Protein AF-A0A0C2FI48-F1 (afdb_monomer_lite)

Secondary structure (DSSP, 8-state):
--------------HHHHHHHHHHHHHHHHTTTT--HHHHHHHHHHHHHHHHHHHGGGGTT-HHHHHHHHHHHHHHHHHHHHHTT---GGGS-HHHHHS-GGGTS-----SSSSEEEE--HHHHTT-GGG---EEEESS---TT--PPPGGGGS--HHHHHHHHHHHHHHHHHHHHHHHHTTPPP-SGGGGGGTT-TTTTGGGGG-TTHHHHTT--SHHHHHHHGGGT-SS--TTTT--HHHH------HHHHHHHHHHTTHHHHHHTTSSHHHHT-S-STT----SS-HHHHHHHSS---HHHHHHHTTHHHHHHHHHTHHHHT-S--SS----PPTT-

Structure (mmCIF, N/CA/C/O backbone):
data_AF-A0A0C2FI48-F1
#
_entry.id   AF-A0A0C2FI48-F1
#
loop_
_atom_site.group_PDB
_atom_site.id
_atom_site.type_symbol
_atom_site.label_atom_id
_atom_site.label_alt_id
_atom_site.label_comp_id
_atom_site.label_asym_id
_atom_site.label_entity_id
_atom_site.label_seq_id
_atom_site.pdbx_PDB_ins_code
_atom_site.Cartn_x
_atom_site.Cartn_y
_atom_site.Cartn_z
_atom_site.occupancy
_atom_site.B_iso_or_equiv
_atom_site.auth_seq_id
_atom_site.auth_comp_id
_atom_site.auth_asym_id
_atom_site.auth_atom_id
_atom_site.pdbx_PDB_model_num
ATOM 1 N N . VAL A 1 1 ? -32.014 2.829 21.126 1.00 58.69 1 VAL A N 1
ATOM 2 C CA . VAL A 1 1 ? -33.415 2.574 21.530 1.00 58.69 1 VAL A CA 1
ATOM 3 C C . VAL A 1 1 ? -34.333 2.310 20.328 1.00 58.69 1 VAL A C 1
ATOM 5 O O . VAL A 1 1 ? -35.186 1.460 20.487 1.00 58.69 1 VAL A O 1
ATOM 8 N N . THR A 1 2 ? -34.112 2.848 19.113 1.00 84.94 2 THR A N 1
ATOM 9 C CA . THR A 1 2 ? -34.871 2.413 17.901 1.00 84.94 2 THR A CA 1
ATOM 10 C C . THR A 1 2 ? -34.062 1.616 16.857 1.00 84.94 2 THR A C 1
ATOM 12 O O . THR A 1 2 ? -34.648 0.855 16.104 1.00 84.94 2 THR A O 1
ATOM 15 N N . LYS A 1 3 ? -32.717 1.713 16.826 1.00 88.69 3 LYS A N 1
ATOM 16 C CA . LYS A 1 3 ? -31.823 1.075 15.814 1.00 88.69 3 LYS A CA 1
ATOM 17 C C . LYS A 1 3 ? -32.145 1.440 14.348 1.00 88.69 3 LYS A C 1
ATOM 19 O O . LYS A 1 3 ? -31.645 0.798 13.428 1.00 88.69 3 LYS A O 1
ATOM 24 N N . GLU A 1 4 ? -32.934 2.484 14.130 1.00 93.50 4 GLU A N 1
ATOM 25 C CA . GLU A 1 4 ? -33.314 2.958 12.801 1.00 93.50 4 GLU A CA 1
ATOM 26 C C . GLU A 1 4 ? -32.207 3.811 12.169 1.00 93.50 4 GLU A C 1
ATOM 28 O O . GLU A 1 4 ? -31.516 4.572 12.852 1.00 93.50 4 GLU A O 1
ATOM 33 N N . ARG A 1 5 ? -32.047 3.701 10.844 1.00 91.75 5 ARG A N 1
ATOM 34 C CA . ARG A 1 5 ? -31.177 4.584 10.053 1.00 91.75 5 ARG A CA 1
ATOM 35 C C . ARG A 1 5 ? -31.953 5.853 9.698 1.00 91.75 5 ARG A C 1
ATOM 37 O O . ARG A 1 5 ? -32.783 5.825 8.797 1.00 91.75 5 ARG A O 1
ATOM 44 N N . THR A 1 6 ? -31.687 6.950 10.405 1.00 95.62 6 THR A N 1
ATOM 45 C CA . THR A 1 6 ? -32.436 8.217 10.268 1.00 95.62 6 THR A CA 1
ATOM 46 C C . THR A 1 6 ? -31.789 9.240 9.334 1.00 95.62 6 THR A C 1
ATOM 48 O O . THR A 1 6 ? -32.436 10.211 8.955 1.00 95.62 6 THR A O 1
ATOM 51 N N . ALA A 1 7 ? -30.523 9.047 8.959 1.00 95.44 7 ALA A N 1
ATOM 52 C CA . ALA A 1 7 ? -29.785 9.948 8.079 1.00 95.44 7 ALA A CA 1
ATOM 53 C C . ALA A 1 7 ? -28.760 9.182 7.229 1.00 95.44 7 ALA A C 1
ATOM 55 O O . ALA A 1 7 ? -28.408 8.041 7.538 1.00 95.44 7 ALA A O 1
ATOM 56 N N . GLN A 1 8 ? -28.257 9.831 6.179 1.00 93.88 8 GLN A N 1
ATOM 57 C CA . GLN A 1 8 ? -27.144 9.356 5.356 1.00 93.88 8 GLN A CA 1
ATOM 58 C C . GLN A 1 8 ? -26.046 10.422 5.325 1.00 93.88 8 GLN A C 1
ATOM 60 O O . GLN A 1 8 ? -26.340 11.616 5.290 1.00 93.88 8 GLN A O 1
ATOM 65 N N . CYS A 1 9 ? -24.782 9.996 5.350 1.00 94.94 9 CYS A N 1
ATOM 66 C CA . CYS A 1 9 ? -23.624 10.880 5.266 1.00 94.94 9 CYS A CA 1
ATOM 67 C C . CYS A 1 9 ? -22.839 10.555 3.993 1.00 94.94 9 CYS A C 1
ATOM 69 O O . CYS A 1 9 ? -22.344 9.440 3.837 1.00 94.94 9 CYS A O 1
ATOM 71 N N . PHE A 1 10 ? -22.734 11.524 3.086 1.00 93.56 10 PHE A N 1
ATOM 72 C CA . PHE A 1 10 ? -21.937 11.395 1.871 1.00 93.56 10 PHE A CA 1
ATOM 73 C C . PHE A 1 10 ? -20.536 11.948 2.117 1.00 93.56 10 PHE A C 1
ATOM 75 O O . PHE A 1 10 ? -20.374 13.081 2.567 1.00 93.56 10 PHE A O 1
ATOM 82 N N . LEU A 1 11 ? -19.520 11.139 1.823 1.00 95.56 11 LEU A N 1
ATOM 83 C CA . LEU A 1 11 ? -18.121 11.465 2.091 1.00 95.56 11 LEU A CA 1
ATOM 84 C C . LEU A 1 11 ? -17.374 11.735 0.786 1.00 95.56 11 LEU A C 1
ATOM 86 O O . LEU A 1 11 ? -17.466 10.936 -0.147 1.00 95.56 11 LEU A O 1
ATOM 90 N N . LYS A 1 12 ? -16.591 12.816 0.758 1.00 95.44 12 LYS A N 1
ATOM 91 C CA . LYS A 1 12 ? -15.627 13.150 -0.301 1.00 95.44 12 LYS A CA 1
ATOM 92 C C . LYS A 1 12 ? -14.290 13.556 0.318 1.00 95.44 12 LYS A C 1
ATOM 94 O O . LYS A 1 12 ? -14.228 13.925 1.491 1.00 95.44 12 LYS A O 1
ATOM 99 N N . VAL A 1 13 ? -13.217 13.458 -0.461 1.00 97.00 13 VAL A N 1
ATOM 100 C CA . VAL A 1 13 ? -11.881 13.898 -0.048 1.00 97.00 13 VAL A CA 1
ATOM 101 C C . VAL A 1 13 ? -11.726 15.384 -0.341 1.00 97.00 13 VAL A C 1
ATOM 103 O O . VAL A 1 13 ? -12.005 15.843 -1.443 1.00 97.00 13 VAL A O 1
ATOM 106 N N . ASP A 1 14 ? -11.250 16.117 0.656 1.00 97.06 14 ASP A N 1
ATOM 107 C CA . ASP A 1 14 ? -10.991 17.549 0.563 1.00 97.06 14 ASP A CA 1
ATOM 108 C C . ASP A 1 14 ? -9.871 17.900 -0.446 1.00 97.06 14 ASP A C 1
ATOM 110 O O . ASP A 1 14 ? -8.884 17.169 -0.606 1.00 97.06 14 ASP A O 1
ATOM 114 N N . GLU A 1 15 ? -9.998 19.055 -1.102 1.00 96.38 15 GLU A N 1
ATOM 115 C CA . GLU A 1 15 ? -9.076 19.539 -2.134 1.00 96.38 15 GLU A CA 1
ATOM 116 C C . GLU A 1 15 ? -7.663 19.796 -1.603 1.00 96.38 15 GLU A C 1
ATOM 118 O O . GLU A 1 15 ? -6.676 19.467 -2.276 1.00 96.38 15 GLU A O 1
ATOM 123 N N . GLU A 1 16 ? -7.530 20.319 -0.379 1.00 97.06 16 GLU A N 1
ATOM 124 C CA . GLU A 1 16 ? -6.219 20.554 0.233 1.00 97.06 16 GLU A CA 1
ATOM 125 C C . GLU A 1 16 ? -5.471 19.225 0.402 1.00 97.06 16 GLU A C 1
ATOM 127 O O . GLU A 1 16 ? -4.273 19.108 0.119 1.00 97.06 16 GLU A O 1
ATOM 132 N N . SER A 1 17 ? -6.201 18.187 0.804 1.00 96.69 17 SER A N 1
ATOM 133 C CA . SER A 1 17 ? -5.677 16.836 0.976 1.00 96.69 17 SER A CA 1
ATOM 134 C C . SER A 1 17 ? -5.251 16.203 -0.354 1.00 96.69 17 SER A C 1
ATOM 136 O O . SER A 1 17 ? -4.173 15.599 -0.436 1.00 96.69 17 SER A O 1
ATOM 138 N N . MET A 1 18 ? -6.028 16.407 -1.424 1.00 97.25 18 MET A N 1
ATOM 139 C CA . MET A 1 18 ? -5.646 15.994 -2.781 1.00 97.25 18 MET A CA 1
ATOM 140 C C . MET A 1 18 ? -4.366 16.704 -3.248 1.00 97.25 18 MET A C 1
ATOM 142 O O . MET A 1 18 ? -3.441 16.067 -3.765 1.00 97.25 18 MET A O 1
ATOM 146 N N . SER A 1 19 ? -4.260 18.013 -3.001 1.00 97.88 19 SER A N 1
ATOM 147 C CA . SER A 1 19 ? -3.071 18.809 -3.322 1.00 97.88 19 SER A CA 1
ATOM 148 C C . SER A 1 19 ? -1.840 18.351 -2.529 1.00 97.88 19 SER A C 1
ATOM 150 O O . SER A 1 19 ? -0.760 18.160 -3.101 1.00 97.88 19 SER A O 1
ATOM 152 N N . LYS A 1 20 ? -1.990 18.063 -1.227 1.00 97.19 20 LYS A N 1
ATOM 153 C CA . LYS A 1 20 ? -0.933 17.481 -0.378 1.00 97.19 20 LYS A CA 1
ATOM 154 C C . LYS A 1 20 ? -0.426 16.156 -0.947 1.00 97.19 20 LYS A C 1
ATOM 156 O O . LYS A 1 20 ? 0.791 15.963 -1.046 1.00 97.19 20 LYS A O 1
ATOM 161 N N . PHE A 1 21 ? -1.323 15.265 -1.377 1.00 97.88 21 PHE A N 1
ATOM 162 C CA . PHE A 1 21 ? -0.937 14.015 -2.036 1.00 97.88 21 PHE A CA 1
ATOM 163 C C . PHE A 1 21 ? -0.191 14.274 -3.350 1.00 97.88 21 PHE A C 1
ATOM 165 O O . PHE A 1 21 ? 0.900 13.736 -3.558 1.00 97.88 21 PHE A O 1
ATOM 172 N N . HIS A 1 22 ? -0.708 15.156 -4.208 1.00 98.25 22 HIS A N 1
ATOM 173 C CA . HIS A 1 22 ? -0.050 15.501 -5.467 1.00 98.25 22 HIS A CA 1
ATOM 174 C C . HIS A 1 22 ? 1.371 16.045 -5.253 1.00 98.25 22 HIS A C 1
ATOM 176 O O . HIS A 1 22 ? 2.330 15.586 -5.884 1.00 98.25 22 HIS A O 1
ATOM 182 N N . ASN A 1 23 ? 1.529 16.981 -4.318 1.00 97.88 23 ASN A N 1
ATOM 183 C CA . ASN A 1 23 ? 2.817 17.569 -3.959 1.00 97.88 23 ASN A CA 1
ATOM 184 C C . ASN A 1 23 ? 3.773 16.528 -3.381 1.00 97.88 23 ASN A C 1
ATOM 186 O O . ASN A 1 23 ? 4.965 16.531 -3.704 1.00 97.88 23 ASN A O 1
ATOM 190 N N . ARG A 1 24 ? 3.256 15.570 -2.606 1.00 97.44 24 ARG A N 1
ATOM 191 C CA . ARG A 1 24 ? 4.050 14.444 -2.123 1.00 97.44 24 ARG A CA 1
ATOM 192 C C . ARG A 1 24 ? 4.596 13.600 -3.275 1.00 97.44 24 ARG A C 1
ATOM 194 O O . ARG A 1 24 ? 5.787 13.282 -3.275 1.00 97.44 24 ARG A O 1
ATOM 201 N N . ILE A 1 25 ? 3.782 13.284 -4.283 1.00 97.75 25 ILE A N 1
ATOM 202 C CA . ILE A 1 25 ? 4.247 12.549 -5.470 1.00 97.75 25 ILE A CA 1
ATOM 203 C C . ILE A 1 25 ? 5.258 13.372 -6.278 1.00 97.75 25 ILE A C 1
ATOM 205 O O . ILE A 1 25 ? 6.300 12.843 -6.675 1.00 97.75 25 ILE A O 1
ATOM 209 N N . ARG A 1 26 ? 5.033 14.681 -6.453 1.00 97.44 26 ARG A N 1
ATOM 210 C CA . ARG A 1 26 ? 6.014 15.583 -7.085 1.00 97.44 26 ARG A CA 1
ATOM 211 C C . ARG A 1 26 ? 7.356 15.553 -6.355 1.00 97.44 26 ARG A C 1
ATOM 213 O O . ARG A 1 26 ? 8.392 15.415 -6.997 1.00 97.44 26 ARG A O 1
ATOM 220 N N . GLN A 1 27 ? 7.356 15.609 -5.024 1.00 95.88 27 GLN A N 1
ATOM 221 C CA . GLN A 1 27 ? 8.573 15.513 -4.215 1.00 95.88 27 GLN A CA 1
ATOM 222 C C . GLN A 1 27 ? 9.297 14.169 -4.408 1.00 95.88 27 GLN A C 1
ATOM 224 O O . GLN A 1 27 ? 10.529 14.125 -4.477 1.00 95.88 27 GLN A O 1
ATOM 229 N N . ILE A 1 28 ? 8.556 13.059 -4.515 1.00 96.19 28 ILE A N 1
ATOM 230 C CA . ILE A 1 28 ? 9.135 11.740 -4.813 1.00 96.19 28 ILE A CA 1
ATOM 231 C C . ILE A 1 28 ? 9.855 11.775 -6.165 1.00 96.19 28 ILE A C 1
ATOM 233 O O . ILE A 1 28 ? 11.007 11.351 -6.237 1.00 96.19 28 ILE A O 1
ATOM 237 N N . LEU A 1 29 ? 9.220 12.336 -7.198 1.00 95.06 29 LEU A N 1
ATOM 238 C CA . LEU A 1 29 ? 9.793 12.450 -8.540 1.00 95.06 29 LEU A CA 1
ATOM 239 C C . LEU A 1 29 ? 11.028 13.364 -8.570 1.00 95.06 29 LEU A C 1
ATOM 241 O O . LEU A 1 29 ? 12.058 12.965 -9.108 1.00 95.06 29 LEU A O 1
ATOM 245 N N . MET A 1 30 ? 10.977 14.535 -7.931 1.00 92.88 30 MET A N 1
ATOM 246 C CA . MET A 1 30 ? 12.112 15.470 -7.873 1.00 92.88 30 MET A CA 1
ATOM 247 C C . MET A 1 30 ? 13.309 14.889 -7.107 1.00 92.88 30 MET A C 1
ATOM 249 O O . MET A 1 30 ? 14.452 15.039 -7.524 1.00 92.88 30 MET A O 1
ATOM 253 N N . SER A 1 31 ? 13.060 14.149 -6.021 1.00 88.62 31 SER A N 1
ATOM 254 C CA . SER A 1 31 ? 14.119 13.523 -5.210 1.00 88.62 31 SER A CA 1
ATOM 255 C C . SER A 1 31 ? 14.678 12.213 -5.789 1.00 88.62 31 SER A C 1
ATOM 257 O O . SER A 1 31 ? 15.459 11.535 -5.119 1.00 88.62 31 SER A O 1
ATOM 259 N N . SER A 1 32 ? 14.275 11.826 -7.006 1.00 82.50 32 SER A N 1
ATOM 260 C CA . SER A 1 32 ? 14.599 10.523 -7.609 1.00 82.50 32 SER A CA 1
ATOM 261 C C . SER A 1 32 ? 15.723 10.550 -8.655 1.00 82.50 32 SER A C 1
ATOM 263 O O . SER A 1 32 ? 15.821 9.624 -9.458 1.00 82.50 32 SER A O 1
ATOM 265 N N . GLY A 1 33 ? 16.563 11.596 -8.670 1.00 73.88 33 GLY A N 1
ATOM 266 C CA . GLY A 1 33 ? 17.624 11.841 -9.667 1.00 73.88 33 GLY A CA 1
ATOM 267 C C . GLY A 1 33 ? 18.418 10.595 -10.084 1.00 73.88 33 GLY A C 1
ATOM 268 O O . GLY A 1 33 ? 18.307 10.169 -11.228 1.00 73.88 33 GLY A O 1
ATOM 269 N N . SER A 1 34 ? 19.120 9.978 -9.126 1.00 74.75 34 SER A N 1
ATOM 270 C CA . SER A 1 34 ? 19.916 8.747 -9.310 1.00 74.75 34 SER A CA 1
ATOM 271 C C . SER A 1 34 ? 19.561 7.676 -8.273 1.00 74.75 34 SER A C 1
ATOM 273 O O . SER A 1 34 ? 20.430 6.998 -7.731 1.00 74.75 34 SER A O 1
ATOM 275 N N . THR A 1 35 ? 18.285 7.574 -7.896 1.00 87.25 35 THR A N 1
ATOM 276 C CA . THR A 1 35 ? 17.832 6.579 -6.909 1.00 87.25 35 THR A CA 1
ATOM 277 C C . THR A 1 35 ? 17.453 5.259 -7.572 1.00 87.25 35 THR A C 1
ATOM 279 O O . THR A 1 35 ? 17.077 5.230 -8.740 1.00 87.25 35 THR A O 1
ATOM 282 N N . THR A 1 36 ? 17.468 4.169 -6.806 1.00 90.75 36 THR A N 1
ATOM 283 C CA . THR A 1 36 ? 17.018 2.862 -7.302 1.00 90.75 36 THR A CA 1
ATOM 284 C C . THR A 1 36 ? 15.521 2.872 -7.636 1.00 90.75 36 THR A C 1
ATOM 286 O O . THR A 1 36 ? 14.735 3.525 -6.940 1.00 90.75 36 THR A O 1
ATOM 289 N N . PHE A 1 37 ? 15.094 2.113 -8.649 1.00 93.81 37 PHE A N 1
ATOM 290 C CA . PHE A 1 37 ? 13.675 1.997 -9.023 1.00 93.81 37 PHE A CA 1
ATOM 291 C C . PHE A 1 37 ? 12.822 1.488 -7.860 1.00 93.81 37 PHE A C 1
ATOM 293 O O . PHE A 1 37 ? 11.767 2.046 -7.559 1.00 93.81 37 PHE A O 1
ATOM 300 N N . THR A 1 38 ? 13.345 0.519 -7.110 1.00 92.50 38 THR A N 1
ATOM 301 C CA . THR A 1 38 ? 12.707 -0.008 -5.898 1.00 92.50 38 THR A CA 1
ATOM 302 C C . THR A 1 38 ? 12.468 1.072 -4.839 1.00 92.50 38 THR A C 1
ATOM 304 O O . THR A 1 38 ? 11.416 1.078 -4.205 1.00 92.50 38 THR A O 1
ATOM 307 N N . LYS A 1 39 ? 13.386 2.035 -4.648 1.00 92.81 39 LYS A N 1
ATOM 308 C CA . LYS A 1 39 ? 13.195 3.154 -3.705 1.00 92.81 39 LYS A CA 1
ATOM 309 C C . LYS A 1 39 ? 12.088 4.102 -4.166 1.00 92.81 39 LYS A C 1
ATOM 311 O O . LYS A 1 39 ? 11.345 4.595 -3.317 1.00 92.81 39 LYS A O 1
ATOM 316 N N . ILE A 1 40 ? 11.975 4.358 -5.470 1.00 95.81 40 ILE A N 1
ATOM 317 C CA . ILE A 1 40 ? 10.899 5.186 -6.038 1.00 95.81 40 ILE A CA 1
ATOM 318 C C . ILE A 1 40 ? 9.548 4.517 -5.770 1.00 95.81 40 ILE A C 1
ATOM 320 O O . ILE A 1 40 ? 8.668 5.138 -5.173 1.00 95.81 40 ILE A O 1
ATOM 324 N N . VAL A 1 41 ? 9.425 3.231 -6.109 1.00 96.81 41 VAL A N 1
ATOM 325 C CA . VAL A 1 41 ? 8.194 2.454 -5.904 1.00 96.81 41 VAL A CA 1
ATOM 326 C C . VAL A 1 41 ? 7.849 2.301 -4.421 1.00 96.81 41 VAL A C 1
ATOM 328 O O . VAL A 1 41 ? 6.699 2.468 -4.039 1.00 96.81 41 VAL A O 1
ATOM 331 N N . ASN A 1 42 ? 8.832 2.114 -3.538 1.00 95.94 42 ASN A N 1
ATOM 332 C CA . ASN A 1 42 ? 8.590 2.076 -2.091 1.00 95.94 42 ASN A CA 1
ATOM 333 C C . ASN A 1 42 ? 8.014 3.388 -1.550 1.00 95.94 42 ASN A C 1
ATOM 335 O O . ASN A 1 42 ? 7.108 3.368 -0.714 1.00 95.94 42 ASN A O 1
ATOM 339 N N . LYS A 1 43 ? 8.529 4.534 -2.014 1.00 96.94 43 LYS A N 1
ATOM 340 C CA . LYS A 1 43 ? 7.988 5.846 -1.639 1.00 96.94 43 LYS A CA 1
ATOM 341 C C . LYS A 1 43 ? 6.561 6.021 -2.172 1.00 96.94 43 LYS A C 1
ATOM 343 O O . LYS A 1 43 ? 5.724 6.510 -1.418 1.00 96.94 43 LYS A O 1
ATOM 348 N N . TRP A 1 44 ? 6.292 5.595 -3.413 1.00 97.81 44 TRP A N 1
ATOM 349 C CA . TRP A 1 44 ? 4.944 5.568 -3.996 1.00 97.81 44 TRP A CA 1
ATOM 350 C C . TRP A 1 44 ? 3.990 4.719 -3.154 1.00 97.81 44 TRP A C 1
ATOM 352 O O . TRP A 1 44 ? 3.009 5.251 -2.651 1.00 97.81 44 TRP A O 1
ATOM 362 N N . ASN A 1 45 ? 4.327 3.453 -2.900 1.00 97.94 45 ASN A N 1
ATOM 363 C CA . ASN A 1 45 ? 3.499 2.537 -2.116 1.00 97.94 45 ASN A CA 1
ATOM 364 C C . ASN A 1 45 ? 3.201 3.101 -0.723 1.00 97.94 45 ASN A C 1
ATOM 366 O O . ASN A 1 45 ? 2.073 3.029 -0.258 1.00 97.94 45 ASN A O 1
ATOM 370 N N . THR A 1 46 ? 4.193 3.704 -0.061 1.00 97.88 46 THR A N 1
ATOM 371 C CA . THR A 1 46 ? 3.991 4.293 1.273 1.00 97.88 46 THR A CA 1
ATOM 372 C C . THR A 1 46 ? 3.017 5.476 1.222 1.00 97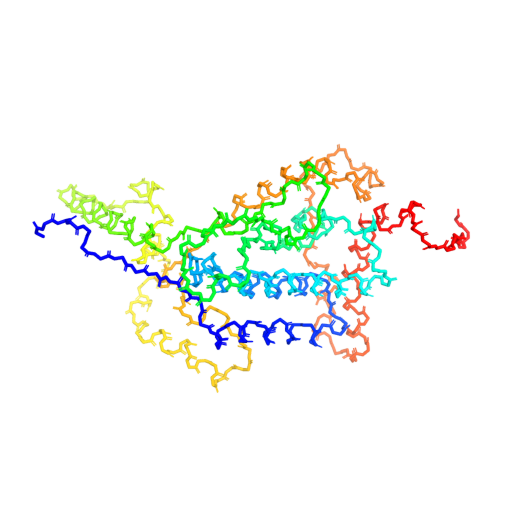.88 46 THR A C 1
ATOM 374 O O . THR A 1 46 ? 2.158 5.595 2.091 1.00 97.88 46 THR A O 1
ATOM 377 N N . ALA A 1 47 ? 3.135 6.345 0.212 1.00 98.06 47 ALA A N 1
ATOM 378 C CA . ALA A 1 47 ? 2.231 7.480 0.034 1.00 98.06 47 ALA A CA 1
ATOM 379 C C . ALA A 1 47 ? 0.812 7.028 -0.348 1.00 98.06 47 ALA A C 1
ATOM 381 O O . ALA A 1 47 ? -0.153 7.534 0.216 1.00 98.06 47 ALA A O 1
ATOM 382 N N . LEU A 1 48 ? 0.696 6.057 -1.260 1.00 98.12 48 LEU A N 1
ATOM 383 C CA . LEU A 1 48 ? -0.580 5.505 -1.706 1.00 98.12 48 LEU A CA 1
ATOM 384 C C . LEU A 1 48 ? -1.308 4.790 -0.565 1.00 98.12 48 LEU A C 1
ATOM 386 O O . LEU A 1 48 ? -2.474 5.078 -0.328 1.00 98.12 48 LEU A O 1
ATOM 390 N N . ILE A 1 49 ? -0.624 3.918 0.184 1.00 98.06 49 ILE A N 1
ATOM 391 C CA . ILE A 1 49 ? -1.214 3.259 1.358 1.00 98.06 49 ILE A CA 1
ATOM 392 C C . ILE A 1 49 ? -1.660 4.315 2.369 1.00 98.06 49 ILE A C 1
ATOM 394 O O . ILE A 1 49 ? -2.785 4.238 2.834 1.00 98.06 49 ILE A O 1
ATOM 398 N N . GLY A 1 50 ? -0.825 5.312 2.682 1.00 97.69 50 GLY A N 1
ATOM 399 C CA . GLY A 1 50 ? -1.187 6.364 3.638 1.00 97.69 50 GLY A CA 1
ATOM 400 C C . GLY A 1 50 ? -2.447 7.143 3.257 1.00 97.69 50 GLY A C 1
ATOM 401 O O . GLY A 1 50 ? -3.251 7.448 4.131 1.00 97.69 50 GLY A O 1
ATOM 402 N N . LEU A 1 51 ? -2.643 7.415 1.962 1.00 98.12 51 LEU A N 1
ATOM 403 C CA . LEU A 1 51 ? -3.871 8.019 1.446 1.00 98.12 51 LEU A CA 1
ATOM 404 C C . LEU A 1 51 ? -5.057 7.047 1.561 1.00 98.12 51 LEU A C 1
ATOM 406 O O . LEU A 1 51 ? -6.078 7.375 2.163 1.00 98.12 51 LEU A O 1
ATOM 410 N N . MET A 1 52 ? -4.913 5.844 1.001 1.00 97.88 52 MET A N 1
ATOM 411 C CA . MET A 1 52 ? -6.010 4.883 0.869 1.00 97.88 52 MET A CA 1
ATOM 412 C C . MET A 1 52 ? -6.485 4.335 2.215 1.00 97.88 52 MET A C 1
ATOM 414 O O . MET A 1 52 ? -7.678 4.118 2.387 1.00 97.88 52 MET A O 1
ATOM 418 N N . THR A 1 53 ? -5.594 4.128 3.188 1.00 97.88 53 THR A N 1
ATOM 419 C CA . THR A 1 53 ? -5.976 3.595 4.506 1.00 97.88 53 THR A CA 1
ATOM 420 C C . THR A 1 53 ? -6.546 4.656 5.439 1.00 97.88 53 THR A C 1
ATOM 422 O O . THR A 1 53 ? -7.242 4.297 6.389 1.00 97.88 53 THR A O 1
ATOM 425 N N . TYR A 1 54 ? -6.288 5.939 5.164 1.00 98.25 54 TYR A N 1
ATOM 426 C CA . TYR A 1 54 ? -6.887 7.055 5.890 1.00 98.25 54 TYR A CA 1
ATOM 427 C C . TYR A 1 54 ? -8.272 7.416 5.342 1.00 98.25 54 TYR A C 1
ATOM 429 O O . TYR A 1 54 ? -9.225 7.459 6.111 1.00 98.25 54 TYR A O 1
ATOM 437 N N . TYR A 1 55 ? -8.412 7.620 4.027 1.00 98.00 55 TYR A N 1
ATOM 438 C CA . TYR A 1 55 ? -9.682 8.061 3.426 1.00 98.00 55 TYR A CA 1
ATOM 439 C C . TYR A 1 55 ? -10.634 6.916 3.050 1.00 98.00 55 TYR A C 1
ATOM 441 O O . TYR A 1 55 ? -11.842 7.132 2.995 1.00 98.00 55 TYR A O 1
ATOM 449 N N . ARG A 1 56 ? -10.112 5.707 2.800 1.00 97.25 56 ARG A N 1
ATOM 450 C CA . ARG A 1 56 ? -10.868 4.482 2.481 1.00 97.25 56 ARG A CA 1
ATOM 451 C C . ARG A 1 56 ? -12.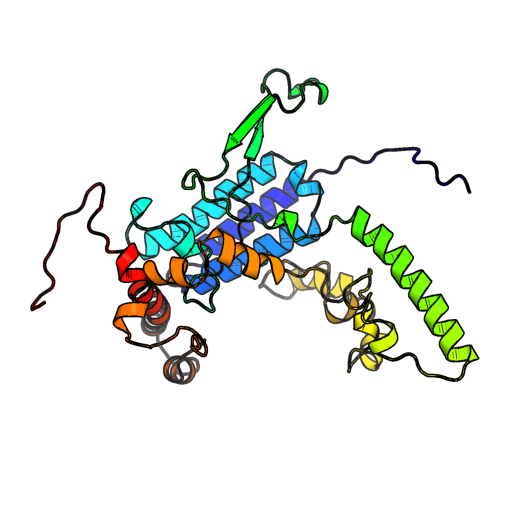016 4.713 1.483 1.00 97.25 56 ARG A C 1
ATOM 453 O O . ARG A 1 56 ? -11.765 4.935 0.302 1.00 97.25 56 ARG A O 1
ATOM 460 N N . GLU A 1 57 ? -13.263 4.658 1.946 1.00 95.25 57 GLU A N 1
ATOM 461 C CA . GLU A 1 57 ? -14.487 4.785 1.143 1.00 95.25 57 GLU A CA 1
ATOM 462 C C . GLU A 1 57 ? -14.673 6.156 0.474 1.00 95.25 57 GLU A C 1
ATOM 464 O O . GLU A 1 57 ? -15.195 6.214 -0.637 1.00 95.25 57 GLU A O 1
ATOM 469 N N . ALA A 1 58 ? -14.157 7.243 1.060 1.00 96.31 58 ALA A N 1
ATOM 470 C CA . ALA A 1 58 ? -14.294 8.588 0.492 1.00 96.31 58 ALA A CA 1
ATOM 471 C C . ALA A 1 58 ? -13.566 8.755 -0.858 1.00 96.31 58 ALA A C 1
ATOM 473 O O . ALA A 1 58 ? -13.918 9.626 -1.657 1.00 96.31 58 ALA A O 1
ATOM 474 N N . VAL A 1 59 ? -12.558 7.916 -1.133 1.00 94.56 59 VAL A N 1
ATOM 475 C CA . VAL A 1 59 ? -11.772 7.971 -2.377 1.00 94.56 59 VAL A CA 1
ATOM 476 C C . VAL A 1 59 ? -12.633 7.652 -3.597 1.00 94.56 59 VAL A C 1
ATOM 478 O O . VAL A 1 59 ? -12.488 8.304 -4.625 1.00 94.56 59 VAL A O 1
ATOM 481 N N . VAL A 1 60 ? -13.545 6.682 -3.490 1.00 89.12 60 VAL A N 1
ATOM 482 C CA . VAL A 1 60 ? -14.378 6.239 -4.623 1.00 89.12 60 VAL A CA 1
ATOM 483 C C . VAL A 1 60 ? -15.409 7.297 -5.013 1.00 89.12 60 VAL A C 1
ATOM 485 O O . VAL A 1 60 ? -15.714 7.453 -6.191 1.00 89.12 60 VAL A O 1
ATOM 488 N N . ASN A 1 61 ? -15.882 8.077 -4.042 1.00 88.62 61 ASN A N 1
ATOM 489 C CA . ASN A 1 61 ? -16.843 9.157 -4.269 1.00 88.62 61 ASN A CA 1
ATOM 490 C C . ASN A 1 61 ? -16.202 10.433 -4.843 1.00 88.62 61 ASN A C 1
ATOM 492 O O . ASN A 1 61 ? -16.915 11.368 -5.206 1.00 88.62 61 ASN A O 1
ATOM 496 N N . THR A 1 62 ? -14.867 10.496 -4.901 1.00 93.12 62 THR A N 1
ATOM 497 C CA . THR A 1 62 ? -14.113 11.680 -5.335 1.00 93.12 62 THR A CA 1
ATOM 498 C C . THR A 1 62 ? -13.446 11.395 -6.681 1.00 93.12 62 THR A C 1
ATOM 500 O O . THR A 1 62 ? -12.319 10.898 -6.743 1.00 93.12 62 THR A O 1
ATOM 503 N N . GLN A 1 63 ? -14.146 11.685 -7.779 1.00 89.62 63 GLN A N 1
ATOM 504 C CA . GLN A 1 63 ? -13.685 11.377 -9.141 1.00 89.62 63 GLN A CA 1
ATOM 505 C C . GLN A 1 63 ? -12.369 12.091 -9.483 1.00 89.62 63 GLN A C 1
ATOM 507 O O . GLN A 1 63 ? -11.477 11.508 -10.100 1.00 89.62 63 GLN A O 1
ATOM 512 N N . GLU A 1 64 ? -12.201 13.324 -9.013 1.00 93.19 64 GLU A N 1
ATOM 513 C CA . GLU A 1 64 ? -11.000 14.135 -9.212 1.00 93.19 64 GLU A CA 1
ATOM 514 C C . GLU A 1 64 ? -9.763 13.463 -8.602 1.00 93.19 64 GLU A C 1
ATOM 516 O O . GLU A 1 64 ? -8.664 13.514 -9.168 1.00 93.19 64 GLU A O 1
ATOM 521 N N . LEU A 1 65 ? -9.943 12.778 -7.468 1.00 95.31 65 LEU A N 1
ATOM 522 C CA . LEU A 1 65 ? -8.882 12.020 -6.820 1.00 95.31 65 LEU A CA 1
ATOM 523 C C . LEU A 1 65 ? -8.531 10.757 -7.612 1.00 95.31 65 LEU A C 1
ATOM 525 O O . LEU A 1 65 ? -7.347 10.442 -7.737 1.00 95.31 65 LEU A O 1
ATOM 529 N N . LEU A 1 66 ? -9.515 10.056 -8.184 1.00 93.69 66 LEU A N 1
ATOM 530 C CA . LEU A 1 66 ? -9.268 8.896 -9.052 1.00 93.69 66 LEU A CA 1
ATOM 531 C C . LEU A 1 66 ? -8.449 9.299 -10.289 1.00 93.69 66 LEU A C 1
ATOM 533 O O . LEU A 1 66 ? -7.433 8.671 -10.601 1.00 93.69 66 LEU A O 1
ATOM 537 N N . ASP A 1 67 ? -8.813 10.412 -10.926 1.00 92.94 67 ASP A N 1
ATOM 538 C CA . ASP A 1 67 ? -8.063 11.001 -12.040 1.00 92.94 67 ASP A CA 1
ATOM 539 C C . ASP A 1 67 ? -6.628 11.358 -11.643 1.00 92.94 67 ASP A C 1
ATOM 541 O O . ASP A 1 67 ? -5.667 11.110 -12.383 1.00 92.94 67 ASP A O 1
ATOM 545 N N . LEU A 1 68 ? -6.467 11.957 -10.463 1.00 96.31 68 LEU A N 1
ATOM 546 C CA . LEU A 1 68 ? -5.166 12.314 -9.921 1.00 96.31 68 LEU A CA 1
ATOM 547 C C . LEU A 1 68 ? -4.305 11.074 -9.648 1.00 96.31 68 LEU A C 1
ATOM 549 O O . LEU A 1 68 ? -3.109 11.094 -9.955 1.00 96.31 68 LEU A O 1
ATOM 553 N N . LEU A 1 69 ? -4.892 10.006 -9.103 1.00 96.62 69 LEU A N 1
ATOM 554 C CA . LEU A 1 69 ? -4.220 8.741 -8.805 1.00 96.62 69 LEU A CA 1
ATOM 555 C C . LEU A 1 69 ? -3.691 8.082 -10.079 1.00 96.62 69 LEU A C 1
ATOM 557 O O . LEU A 1 69 ? -2.495 7.793 -10.143 1.00 96.62 69 LEU A O 1
ATOM 561 N N . VAL A 1 70 ? -4.522 7.970 -11.120 1.00 95.31 70 VAL A N 1
ATOM 562 C CA . VAL A 1 70 ? -4.117 7.480 -12.450 1.00 95.31 70 VAL A CA 1
ATOM 563 C C . VAL A 1 70 ? -2.953 8.296 -13.012 1.00 95.31 70 VAL A C 1
ATOM 565 O O . VAL A 1 70 ? -1.935 7.748 -13.445 1.00 95.31 70 VAL A O 1
ATOM 568 N N . LYS A 1 71 ? -3.061 9.631 -12.985 1.00 96.19 71 LYS A N 1
ATOM 569 C CA . LYS A 1 71 ? -2.004 10.527 -13.485 1.00 96.19 71 LYS A CA 1
ATOM 570 C C . LYS A 1 71 ? -0.702 10.356 -12.701 1.00 96.19 71 LYS A C 1
ATOM 572 O O . LYS A 1 71 ? 0.381 10.373 -13.289 1.00 96.19 71 LYS A O 1
ATOM 577 N N . CYS A 1 72 ? -0.779 10.223 -11.379 1.00 97.75 72 CYS A N 1
ATOM 578 C CA . CYS A 1 72 ? 0.392 10.064 -10.521 1.00 97.75 72 CYS A CA 1
ATOM 579 C C . CYS A 1 72 ? 1.062 8.699 -10.710 1.00 97.75 72 CYS A C 1
ATOM 581 O O . CYS A 1 72 ? 2.287 8.648 -10.830 1.00 97.75 72 CYS A O 1
ATOM 583 N N . GLU A 1 73 ? 0.279 7.627 -10.812 1.00 97.06 73 GLU A N 1
ATOM 584 C CA . GLU A 1 73 ? 0.761 6.270 -11.072 1.00 97.06 73 GLU A CA 1
ATOM 585 C C . GLU A 1 73 ? 1.525 6.206 -12.404 1.00 97.06 73 GLU A C 1
ATOM 587 O O . GLU A 1 73 ? 2.696 5.813 -12.439 1.00 97.06 73 GLU A O 1
ATOM 592 N N . ASN A 1 74 ? 0.933 6.752 -13.472 1.00 95.69 74 ASN A N 1
ATOM 593 C CA . ASN A 1 74 ? 1.577 6.881 -14.781 1.00 95.69 74 ASN A CA 1
ATOM 594 C C . ASN A 1 74 ? 2.874 7.705 -14.739 1.00 95.69 74 ASN A C 1
ATOM 596 O O . ASN A 1 74 ? 3.855 7.359 -15.403 1.00 95.69 74 ASN A O 1
ATOM 600 N N . LYS A 1 75 ? 2.928 8.787 -13.949 1.00 96.12 75 LYS A N 1
ATOM 601 C CA . LYS A 1 75 ? 4.153 9.591 -13.782 1.00 96.12 75 LYS A CA 1
ATOM 602 C C . LYS A 1 75 ? 5.264 8.810 -13.077 1.00 96.12 75 LYS A C 1
ATOM 604 O O . LYS A 1 75 ? 6.420 8.915 -13.493 1.00 96.12 75 LYS A O 1
ATOM 609 N N . ILE A 1 76 ? 4.938 8.020 -12.050 1.00 96.75 76 ILE A N 1
ATOM 610 C CA . ILE A 1 76 ? 5.910 7.146 -11.375 1.00 96.75 76 ILE A CA 1
ATOM 611 C C . ILE A 1 76 ? 6.447 6.091 -12.348 1.00 96.75 76 ILE A C 1
ATOM 613 O O . ILE A 1 76 ? 7.665 5.957 -12.479 1.00 96.75 76 ILE A O 1
ATOM 617 N N . GLN A 1 77 ? 5.576 5.401 -13.089 1.00 95.50 77 GLN A N 1
ATOM 618 C CA . GLN A 1 77 ? 6.009 4.432 -14.102 1.00 95.50 77 GLN A CA 1
ATOM 619 C C . GLN A 1 77 ? 6.871 5.091 -15.183 1.00 95.50 77 GLN A C 1
ATOM 621 O O . GLN A 1 77 ? 7.940 4.589 -15.526 1.00 95.50 77 GLN A O 1
ATOM 626 N N . THR A 1 78 ? 6.461 6.261 -15.679 1.00 94.62 78 THR A N 1
ATOM 627 C CA . THR A 1 78 ? 7.216 7.022 -16.685 1.00 94.62 78 THR A CA 1
ATOM 628 C C . THR A 1 78 ? 8.603 7.415 -16.180 1.00 94.62 78 THR A C 1
ATOM 630 O O . THR A 1 78 ? 9.561 7.410 -16.949 1.00 94.62 78 THR A O 1
ATOM 633 N N . ARG A 1 79 ? 8.757 7.709 -14.883 1.00 94.44 79 ARG A N 1
ATOM 634 C CA . ARG A 1 79 ? 10.071 7.986 -14.289 1.00 94.44 79 ARG A CA 1
ATOM 635 C C . ARG A 1 79 ? 11.000 6.771 -14.349 1.00 94.44 79 ARG A C 1
ATOM 637 O O . ARG A 1 79 ? 12.183 6.943 -14.627 1.00 94.44 79 ARG A O 1
ATOM 644 N N . ILE A 1 80 ? 10.473 5.569 -14.122 1.00 93.69 80 ILE A N 1
ATOM 645 C CA . ILE A 1 80 ? 11.232 4.310 -14.214 1.00 93.69 80 ILE A CA 1
ATOM 646 C C . ILE A 1 80 ? 11.606 4.020 -15.670 1.00 93.69 80 ILE A C 1
ATOM 648 O O . ILE A 1 80 ? 12.770 3.760 -15.960 1.00 93.69 80 ILE A O 1
ATOM 652 N N . LYS A 1 81 ? 10.646 4.182 -16.589 1.00 93.31 81 LYS A N 1
ATOM 653 C CA . LYS A 1 81 ? 10.833 4.099 -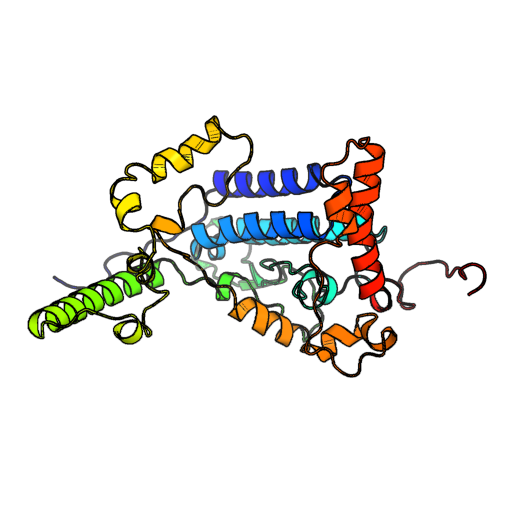18.046 1.00 93.31 81 LYS A CA 1
ATOM 654 C C . LYS A 1 81 ? 11.978 5.011 -18.529 1.00 93.31 81 LYS A C 1
ATOM 656 O O . LYS A 1 81 ? 12.920 4.552 -19.170 1.00 93.31 81 LYS A O 1
ATOM 661 N N . ILE A 1 82 ? 11.977 6.287 -18.118 1.00 91.25 82 ILE A N 1
ATOM 662 C CA . ILE A 1 82 ? 13.066 7.242 -18.415 1.00 91.25 82 ILE A CA 1
ATOM 663 C C . ILE A 1 82 ? 14.414 6.758 -17.863 1.00 91.25 82 ILE A C 1
ATOM 665 O O . ILE A 1 82 ? 15.432 6.916 -18.528 1.00 91.25 82 ILE A O 1
ATOM 669 N N . GLY A 1 83 ? 14.434 6.139 -16.680 1.00 88.69 83 GLY A N 1
ATOM 670 C CA . GLY A 1 83 ? 15.655 5.566 -16.106 1.00 88.69 83 GLY A CA 1
ATOM 671 C C . GLY A 1 83 ? 16.248 4.401 -16.908 1.00 88.69 83 GLY A C 1
ATOM 672 O O . GLY A 1 83 ? 17.424 4.097 -16.736 1.00 88.69 83 GLY A O 1
ATOM 673 N N . LEU A 1 84 ? 15.457 3.779 -17.785 1.00 89.06 84 LEU A N 1
ATOM 674 C CA . LEU A 1 84 ? 15.864 2.731 -18.728 1.00 89.06 84 LEU A CA 1
ATOM 675 C C . LEU A 1 84 ? 15.987 3.248 -20.171 1.00 89.06 84 LEU A C 1
ATOM 677 O O . LEU A 1 84 ? 16.115 2.460 -21.103 1.00 89.06 84 LEU A O 1
ATOM 681 N N . ASN A 1 85 ? 15.937 4.570 -20.353 1.00 87.62 85 ASN A N 1
ATOM 682 C CA . ASN A 1 85 ? 16.037 5.253 -21.640 1.00 87.62 85 ASN A CA 1
ATOM 683 C C . ASN A 1 85 ? 15.024 4.777 -22.702 1.00 87.62 85 ASN A C 1
ATOM 685 O O . ASN A 1 85 ? 15.312 4.743 -23.895 1.00 87.62 85 ASN A O 1
ATOM 689 N N . SER A 1 86 ? 13.813 4.401 -22.284 1.00 86.69 86 SER A N 1
ATOM 690 C CA . SER A 1 86 ? 12.727 4.077 -23.211 1.00 86.69 86 SER A CA 1
ATOM 691 C C . SER A 1 86 ? 11.377 4.394 -22.588 1.00 86.69 86 SER A C 1
ATOM 693 O O . SER A 1 86 ? 11.178 4.177 -21.402 1.00 86.69 86 SER A O 1
ATOM 695 N N . LYS A 1 87 ? 10.425 4.892 -23.381 1.00 86.94 87 LYS A N 1
ATOM 696 C CA . LYS A 1 87 ? 9.020 5.082 -22.965 1.00 86.94 87 LYS A CA 1
ATOM 697 C C . LYS A 1 87 ? 8.055 4.128 -23.670 1.00 86.94 87 LYS A C 1
ATOM 699 O O . LYS A 1 87 ? 6.850 4.226 -23.459 1.00 86.94 87 LYS A O 1
ATOM 704 N N . MET A 1 88 ? 8.574 3.225 -24.499 1.00 84.50 88 MET A N 1
ATOM 705 C CA . MET A 1 88 ? 7.778 2.374 -25.378 1.00 84.50 88 MET A CA 1
ATOM 706 C C . MET A 1 88 ? 6.921 1.386 -24.568 1.00 84.50 88 MET A C 1
ATOM 708 O O . MET A 1 88 ? 7.499 0.557 -23.865 1.00 84.50 88 MET A O 1
ATOM 712 N N . PRO A 1 89 ? 5.578 1.421 -24.666 1.00 83.00 89 PRO A N 1
ATOM 713 C CA . PRO A 1 89 ? 4.699 0.561 -23.869 1.00 83.00 89 PRO A CA 1
ATOM 714 C C . PRO A 1 89 ? 5.008 -0.935 -23.998 1.00 83.00 89 PRO A C 1
ATOM 716 O O . PRO A 1 89 ? 5.091 -1.618 -22.984 1.00 83.00 89 PRO A O 1
ATOM 719 N N . ALA A 1 90 ? 5.312 -1.413 -25.210 1.00 83.62 90 ALA A N 1
ATOM 720 C CA . ALA A 1 90 ? 5.619 -2.821 -25.474 1.00 83.62 90 ALA A CA 1
ATOM 721 C C . ALA A 1 90 ? 6.810 -3.375 -24.661 1.00 83.62 90 ALA A C 1
ATOM 723 O O . ALA A 1 90 ? 6.856 -4.570 -24.379 1.00 83.62 90 ALA A O 1
ATOM 724 N N . ARG A 1 91 ? 7.776 -2.529 -24.271 1.00 87.06 91 ARG A N 1
ATOM 725 C CA . ARG A 1 91 ? 8.936 -2.929 -23.446 1.00 87.06 91 ARG A CA 1
ATOM 726 C C . ARG A 1 91 ? 8.629 -2.955 -21.947 1.00 87.06 91 ARG A C 1
ATOM 728 O O . ARG A 1 91 ? 9.439 -3.436 -21.161 1.00 87.06 91 ARG A O 1
ATOM 735 N N . PHE A 1 92 ? 7.490 -2.394 -21.548 1.00 90.12 92 PHE A N 1
ATOM 736 C CA . PHE A 1 92 ? 7.107 -2.198 -20.155 1.00 90.12 92 PHE A CA 1
ATOM 737 C C . PHE A 1 92 ? 5.668 -2.661 -19.903 1.00 90.12 92 PHE A C 1
ATOM 739 O O . PHE A 1 92 ? 4.829 -1.829 -19.534 1.00 90.12 92 PHE A O 1
ATOM 746 N N . PRO A 1 93 ? 5.378 -3.961 -20.094 1.00 90.56 93 PRO A N 1
ATOM 747 C CA . PRO A 1 93 ? 4.097 -4.523 -19.694 1.00 90.56 93 PRO A CA 1
ATOM 748 C C . PRO A 1 93 ? 3.880 -4.379 -18.174 1.00 90.56 93 PRO A C 1
ATOM 750 O O . PRO A 1 93 ? 4.858 -4.263 -17.420 1.00 90.56 93 PRO A O 1
ATOM 753 N N . PRO A 1 94 ? 2.620 -4.410 -17.695 1.00 91.50 94 PRO A N 1
ATOM 754 C CA . PRO A 1 94 ? 2.280 -4.254 -16.277 1.00 91.50 94 PRO A CA 1
ATOM 755 C C . PRO A 1 94 ? 3.075 -5.178 -15.342 1.00 91.50 94 PRO A C 1
ATOM 757 O O . PRO A 1 94 ? 3.483 -4.756 -14.256 1.00 91.50 94 PRO A O 1
ATOM 760 N N . VAL A 1 95 ? 3.377 -6.401 -15.792 1.00 92.75 95 VAL A N 1
ATOM 761 C CA . VAL A 1 95 ? 4.156 -7.407 -15.049 1.00 92.75 95 VAL A CA 1
ATOM 762 C C . VAL A 1 95 ? 5.493 -6.864 -14.524 1.00 92.75 95 VAL A C 1
ATOM 764 O O . VAL A 1 95 ? 5.859 -7.147 -13.385 1.00 92.75 95 VAL A O 1
ATOM 767 N N . VAL A 1 96 ? 6.176 -5.980 -15.260 1.00 92.69 96 VAL A N 1
ATOM 768 C CA . VAL A 1 96 ? 7.466 -5.391 -14.842 1.00 92.69 96 VAL A CA 1
ATOM 769 C C . VAL A 1 96 ? 7.313 -4.494 -13.601 1.00 92.69 96 VAL A C 1
ATOM 771 O O . VAL A 1 96 ? 8.220 -4.395 -12.768 1.00 92.69 96 VAL A O 1
ATOM 774 N N . PHE A 1 97 ? 6.161 -3.834 -13.446 1.00 95.38 97 PHE A N 1
ATOM 775 C CA . PHE A 1 97 ? 5.891 -2.916 -12.336 1.00 95.38 97 PHE A CA 1
ATOM 776 C C . PHE A 1 97 ? 5.241 -3.610 -11.137 1.00 95.38 97 PHE A C 1
ATOM 778 O O . PHE A 1 97 ? 5.634 -3.356 -9.993 1.00 95.38 97 PHE A O 1
ATOM 785 N N . TYR A 1 98 ? 4.248 -4.464 -11.384 1.00 96.25 98 TYR A N 1
ATOM 786 C CA . TYR A 1 98 ? 3.366 -4.982 -10.335 1.00 96.25 98 TYR A CA 1
ATOM 787 C C . TYR A 1 98 ? 3.808 -6.320 -9.742 1.00 96.25 98 TYR A C 1
ATOM 789 O O . TYR A 1 98 ? 3.400 -6.635 -8.623 1.00 96.25 98 TYR A O 1
ATOM 797 N N . THR A 1 99 ? 4.691 -7.063 -10.420 1.00 95.00 99 THR A N 1
ATOM 798 C CA . THR A 1 99 ? 5.257 -8.303 -9.871 1.00 95.00 99 THR A CA 1
ATOM 799 C C . THR A 1 99 ? 5.877 -8.045 -8.490 1.00 95.00 99 THR A C 1
ATOM 801 O O . THR A 1 99 ? 6.622 -7.066 -8.334 1.00 95.00 99 THR A O 1
ATOM 804 N N . PRO A 1 100 ? 5.600 -8.887 -7.475 1.00 94.12 100 PRO A N 1
ATOM 805 C CA . PRO A 1 100 ? 6.194 -8.757 -6.149 1.00 94.12 100 PRO A CA 1
ATOM 806 C C . PRO A 1 100 ? 7.728 -8.789 -6.171 1.00 94.12 100 PRO A C 1
ATOM 808 O O . PRO A 1 100 ? 8.365 -9.331 -7.075 1.00 94.12 100 PRO A O 1
ATOM 811 N N . LYS A 1 101 ? 8.351 -8.206 -5.145 1.00 91.44 101 LYS A N 1
ATOM 812 C CA . LYS A 1 101 ? 9.821 -8.077 -5.084 1.00 91.44 101 LYS A CA 1
ATOM 813 C C . LYS A 1 101 ? 10.519 -9.416 -4.906 1.00 91.44 101 LYS A C 1
ATOM 815 O O . LYS A 1 101 ? 11.684 -9.552 -5.258 1.00 91.44 101 LYS A O 1
ATOM 820 N N . GLU A 1 102 ? 9.801 -10.375 -4.342 1.00 89.44 102 GLU A N 1
ATOM 821 C CA . GLU A 1 102 ? 10.226 -11.748 -4.118 1.00 89.44 102 GLU A CA 1
ATOM 822 C C . GLU A 1 102 ? 10.385 -12.534 -5.432 1.00 89.44 102 GLU A C 1
ATOM 824 O O . GLU A 1 102 ? 10.999 -13.589 -5.416 1.00 89.44 102 GLU A O 1
ATOM 829 N N . ILE A 1 103 ? 9.891 -12.012 -6.564 1.00 90.62 103 ILE A N 1
ATOM 830 C CA . ILE A 1 103 ? 10.037 -12.596 -7.914 1.00 90.62 103 ILE A CA 1
ATOM 831 C C . ILE A 1 103 ? 10.805 -11.612 -8.834 1.00 90.62 103 ILE A C 1
ATOM 833 O O . ILE A 1 103 ? 10.679 -11.597 -10.055 1.00 90.62 103 ILE A O 1
ATOM 837 N N . GLY A 1 104 ? 11.594 -10.707 -8.241 1.00 89.50 104 GLY A N 1
ATOM 838 C CA . GLY A 1 104 ? 12.435 -9.751 -8.975 1.00 89.50 104 GLY A CA 1
ATOM 839 C C . GLY A 1 104 ? 11.698 -8.542 -9.567 1.00 89.50 104 GLY A C 1
ATOM 840 O O . GLY A 1 104 ? 12.314 -7.720 -10.252 1.00 89.50 104 GLY A O 1
ATOM 841 N N . GLY A 1 105 ? 10.399 -8.387 -9.295 1.00 92.44 105 GLY A N 1
ATOM 842 C CA . GLY A 1 105 ? 9.619 -7.215 -9.690 1.00 92.44 105 GLY A CA 1
ATOM 843 C C . GLY A 1 105 ? 9.808 -6.003 -8.772 1.00 92.44 105 GLY A C 1
ATOM 844 O O . GLY A 1 105 ? 10.567 -6.016 -7.798 1.00 92.44 105 GLY A O 1
ATOM 845 N N . LEU A 1 106 ? 9.105 -4.910 -9.077 1.00 95.19 106 LEU A N 1
ATOM 846 C CA . LEU A 1 106 ? 9.157 -3.689 -8.262 1.00 95.19 106 LEU A CA 1
ATOM 847 C C . LEU A 1 106 ? 8.178 -3.713 -7.079 1.00 95.19 106 LEU A C 1
ATOM 849 O O . LEU A 1 106 ? 8.375 -2.972 -6.106 1.00 95.19 106 LEU A O 1
ATOM 853 N N . GLY A 1 107 ? 7.150 -4.562 -7.141 1.00 95.88 107 GLY A N 1
ATOM 854 C CA . GLY A 1 107 ? 6.078 -4.658 -6.155 1.00 95.88 107 GLY A CA 1
ATOM 855 C C . GLY A 1 107 ? 5.299 -3.353 -6.022 1.00 95.88 107 GLY A C 1
ATOM 856 O O . GLY A 1 107 ? 5.035 -2.911 -4.901 1.00 95.88 107 GLY A O 1
ATOM 857 N N . MET A 1 108 ? 5.024 -2.679 -7.140 1.00 97.56 108 MET A N 1
ATOM 858 C CA . MET A 1 108 ? 4.214 -1.464 -7.159 1.00 97.56 108 MET A CA 1
ATOM 859 C C . MET A 1 108 ? 2.765 -1.797 -6.791 1.00 97.56 108 MET A C 1
ATOM 861 O O . MET A 1 108 ? 2.238 -2.823 -7.202 1.00 97.56 108 MET A O 1
ATOM 865 N N . LEU A 1 109 ? 2.120 -0.955 -5.986 1.00 97.25 109 LEU A N 1
ATOM 866 C CA . LEU A 1 109 ? 0.686 -1.064 -5.712 1.00 97.25 109 LEU A CA 1
ATOM 867 C C . LEU A 1 109 ? -0.092 -0.224 -6.725 1.00 97.25 109 LEU A C 1
ATOM 869 O O . LEU A 1 109 ? 0.329 0.900 -7.023 1.00 97.25 109 LEU A O 1
ATOM 873 N N . SER A 1 110 ? -1.210 -0.762 -7.218 1.00 95.75 110 SER A N 1
ATOM 874 C CA . SER A 1 110 ? -2.053 -0.114 -8.217 1.00 95.75 110 SER A CA 1
ATOM 875 C C . SER A 1 110 ? -3.343 0.426 -7.620 1.00 95.75 110 SER A C 1
ATOM 877 O O . SER A 1 110 ? -4.023 -0.235 -6.832 1.00 95.75 110 SER A O 1
ATOM 879 N N . MET A 1 111 ? -3.681 1.639 -8.044 1.00 93.75 111 MET A N 1
ATOM 880 C CA . MET A 1 111 ? -5.000 2.249 -7.875 1.00 93.75 111 MET A CA 1
ATOM 881 C C . MET A 1 111 ? -5.500 2.867 -9.200 1.00 93.75 111 MET A C 1
ATOM 883 O O . MET A 1 111 ? -6.616 3.372 -9.264 1.00 93.75 111 MET A O 1
ATOM 887 N N . GLY A 1 112 ? -4.688 2.827 -10.263 1.00 86.31 112 GLY A N 1
ATOM 888 C CA . GLY A 1 112 ? -4.965 3.437 -11.561 1.00 86.31 112 GLY A CA 1
ATOM 889 C C . GLY A 1 112 ? -5.634 2.525 -12.594 1.00 86.31 112 GLY A C 1
ATOM 890 O O . GLY A 1 112 ? -6.251 3.033 -13.529 1.00 86.31 112 GLY A O 1
ATOM 891 N N . HIS A 1 113 ? -5.582 1.201 -12.425 1.00 84.25 113 HIS A N 1
ATOM 892 C CA . HIS A 1 113 ? -6.351 0.250 -13.243 1.00 84.25 113 HIS A CA 1
ATOM 893 C C . HIS A 1 113 ? -7.802 0.191 -12.745 1.00 84.25 113 HIS A C 1
ATOM 895 O O . HIS A 1 113 ? -8.257 -0.794 -12.169 1.00 84.25 113 HIS A O 1
ATOM 901 N N . VAL A 1 114 ? -8.507 1.312 -12.882 1.00 80.25 114 VAL A N 1
ATOM 902 C CA . VAL A 1 114 ? -9.894 1.482 -12.447 1.00 80.25 114 VAL A CA 1
ATOM 903 C C . VAL A 1 114 ? -10.718 2.096 -13.567 1.00 80.25 114 VAL A C 1
ATOM 905 O O . VAL A 1 114 ? -10.234 2.938 -14.325 1.00 80.25 114 VAL A O 1
ATOM 908 N N . LEU A 1 115 ? -11.973 1.670 -13.665 1.00 75.19 115 LEU A N 1
ATOM 909 C CA . LEU A 1 115 ? -12.972 2.331 -14.487 1.00 75.19 115 LEU A CA 1
ATOM 910 C C . LEU A 1 115 ? -13.472 3.566 -13.738 1.00 75.19 115 LEU A C 1
ATOM 912 O O . LEU A 1 115 ? -14.066 3.452 -12.668 1.00 75.19 115 LEU A O 1
ATOM 916 N N . ILE A 1 116 ? -13.197 4.744 -14.286 1.00 69.38 116 ILE A N 1
ATOM 917 C CA . ILE A 1 116 ? -13.590 6.022 -13.700 1.00 69.38 116 ILE A CA 1
ATOM 918 C C . ILE A 1 116 ? -15.014 6.340 -14.164 1.00 69.38 116 ILE A C 1
ATOM 920 O O . ILE A 1 116 ? -15.236 6.437 -15.376 1.00 69.38 116 ILE A O 1
ATOM 924 N N . PRO A 1 117 ? -15.978 6.491 -13.238 1.00 71.56 117 PRO A N 1
ATOM 925 C CA . PRO A 1 117 ? -17.338 6.877 -13.586 1.00 71.56 117 PRO A CA 1
ATOM 926 C C . PRO A 1 117 ? -17.360 8.245 -14.269 1.00 71.56 117 PRO A C 1
ATOM 928 O O . PRO A 1 117 ? -16.765 9.192 -13.755 1.00 71.56 117 PRO A O 1
ATOM 931 N N . GLN A 1 118 ? -18.052 8.357 -15.402 1.00 65.00 118 GLN A N 1
ATOM 932 C CA . GLN A 1 118 ? -18.321 9.627 -16.069 1.00 65.00 118 GLN A CA 1
ATOM 933 C C . GLN A 1 118 ? -19.822 9.810 -16.313 1.00 65.00 118 GLN A C 1
ATOM 935 O O . GLN A 1 118 ? -20.552 8.898 -16.722 1.00 65.00 118 GLN A O 1
ATOM 940 N N . SER A 1 119 ? -20.269 11.032 -16.067 1.00 63.00 119 SER A N 1
ATOM 941 C CA . SER A 1 119 ? -21.571 11.550 -16.463 1.00 63.00 119 SER A CA 1
ATOM 942 C C . SER A 1 119 ? -21.373 12.715 -17.428 1.00 63.00 119 SER A C 1
ATOM 944 O O . SER A 1 119 ? -20.282 13.287 -17.516 1.00 63.00 119 SER A O 1
ATOM 946 N N . ASP A 1 120 ? -22.415 13.048 -18.188 1.00 55.75 120 ASP A N 1
ATOM 947 C CA . ASP A 1 120 ? -22.397 14.224 -19.053 1.00 55.75 120 ASP A CA 1
ATOM 948 C C . ASP A 1 120 ? -22.115 15.482 -18.207 1.00 55.75 120 ASP A C 1
ATOM 950 O O . ASP A 1 120 ? -22.895 15.851 -17.320 1.00 55.75 120 ASP A O 1
ATOM 954 N N . LEU A 1 121 ? -20.974 16.132 -18.474 1.00 61.16 121 LEU A N 1
ATOM 955 C CA . LEU A 1 121 ? -20.456 17.275 -17.710 1.00 61.16 121 LEU A CA 1
ATOM 956 C C . LEU A 1 121 ? -21.470 18.424 -17.625 1.00 61.16 121 LEU A C 1
ATOM 958 O O . LEU A 1 121 ? -21.443 19.197 -16.667 1.00 61.16 121 LEU A O 1
ATOM 962 N N . ARG A 1 122 ? -22.379 18.521 -18.606 1.00 53.47 122 ARG A N 1
ATOM 963 C CA . ARG A 1 122 ? -23.434 19.539 -18.655 1.00 53.47 122 ARG A CA 1
ATOM 964 C C . ARG A 1 122 ? -24.482 19.369 -17.549 1.00 53.47 122 ARG A C 1
ATOM 966 O O . ARG A 1 122 ? -24.985 20.370 -17.047 1.00 53.47 122 ARG A O 1
ATOM 973 N N . TRP A 1 123 ? -24.789 18.133 -17.157 1.00 54.09 123 TRP A N 1
ATOM 974 C CA . TRP A 1 123 ? -25.819 17.811 -16.157 1.00 54.09 123 TRP A CA 1
ATOM 975 C C . TRP A 1 123 ? -25.233 17.469 -14.780 1.00 54.09 123 TRP A C 1
ATOM 977 O O . TRP A 1 123 ?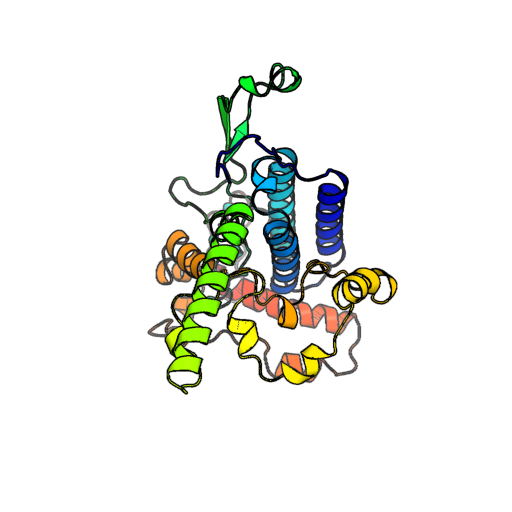 -25.922 17.601 -13.768 1.00 54.09 123 TRP A O 1
ATOM 987 N N . MET A 1 124 ? -23.941 17.117 -14.724 1.00 54.97 124 MET A N 1
ATOM 988 C CA . MET A 1 124 ? -23.202 16.816 -13.489 1.00 54.97 124 MET A CA 1
ATOM 989 C C . MET A 1 124 ? -23.204 17.978 -12.481 1.00 54.97 124 MET A C 1
ATOM 991 O O . MET A 1 124 ? -23.212 17.747 -11.278 1.00 54.97 124 MET A O 1
ATOM 995 N N . GLN A 1 125 ? -23.218 19.230 -12.953 1.00 56.12 125 GLN A N 1
ATOM 996 C CA . GLN A 1 125 ? -23.234 20.412 -12.079 1.00 56.12 125 GLN A CA 1
ATOM 997 C C . GLN A 1 125 ? -24.608 20.700 -11.451 1.00 56.12 125 GLN A C 1
ATOM 999 O O . GLN A 1 125 ? -24.679 21.475 -10.501 1.00 56.12 125 GLN A O 1
ATOM 1004 N N . GLN A 1 126 ? -25.694 20.125 -11.982 1.00 53.16 126 GLN A N 1
ATOM 1005 C CA . GLN A 1 126 ? -27.063 20.493 -11.600 1.00 53.16 126 GLN A CA 1
ATOM 1006 C C . GLN A 1 126 ? -27.737 19.468 -10.681 1.00 53.16 126 GLN A C 1
ATOM 1008 O O . GLN A 1 126 ? -28.511 19.865 -9.813 1.00 53.16 126 GLN A O 1
ATOM 1013 N N . THR A 1 127 ? -27.440 18.172 -10.825 1.00 57.72 127 THR A N 1
ATOM 1014 C CA . THR A 1 127 ? -28.001 17.114 -9.966 1.00 57.72 127 THR A CA 1
ATOM 1015 C C . THR A 1 127 ? -27.076 15.895 -9.897 1.00 57.72 127 THR A C 1
ATOM 1017 O O . THR A 1 127 ? -26.635 15.416 -10.941 1.00 57.72 127 THR A O 1
ATOM 1020 N N . ASP A 1 128 ? -26.904 15.292 -8.713 1.00 56.88 128 ASP A N 1
ATOM 1021 C CA . ASP A 1 128 ? -26.308 13.943 -8.556 1.00 56.88 128 ASP A CA 1
ATOM 1022 C C . ASP A 1 128 ? -27.152 12.840 -9.249 1.00 56.88 128 ASP A C 1
ATOM 1024 O O . ASP A 1 128 ? -26.717 11.700 -9.411 1.00 56.88 128 ASP A O 1
ATOM 1028 N N . ALA A 1 129 ? -28.368 13.183 -9.695 1.00 47.94 129 ALA A N 1
ATOM 1029 C CA . ALA A 1 129 ? -29.345 12.299 -10.328 1.00 47.94 129 ALA A CA 1
ATOM 1030 C C . ALA A 1 129 ? -29.008 11.885 -11.775 1.00 47.94 129 ALA A C 1
ATOM 1032 O O . ALA A 1 129 ? -29.688 11.023 -12.325 1.00 47.94 129 ALA A O 1
ATOM 1033 N N . GLY A 1 130 ? -27.958 12.445 -12.390 1.00 49.06 130 GLY A N 1
ATOM 1034 C CA . GLY A 1 130 ? -27.499 12.021 -13.721 1.00 49.06 130 GLY A CA 1
ATOM 1035 C C . GLY A 1 130 ? -26.931 10.596 -13.769 1.00 49.06 130 GLY A C 1
ATOM 1036 O O . GLY A 1 130 ? -26.749 10.056 -14.858 1.00 49.06 130 GLY A O 1
ATOM 1037 N N . GLY A 1 131 ? -26.669 9.981 -12.607 1.00 59.38 131 GLY A N 1
ATOM 1038 C CA . GLY A 1 131 ? -26.135 8.624 -12.510 1.00 59.38 131 GLY A CA 1
ATOM 1039 C C . GLY A 1 131 ? -24.776 8.452 -13.202 1.00 59.38 131 GLY A C 1
ATOM 1040 O O . GLY A 1 131 ? -24.197 9.381 -13.763 1.00 59.38 131 GLY A O 1
ATOM 1041 N N . ILE A 1 132 ? -24.231 7.238 -13.154 1.00 63.16 132 ILE A N 1
ATOM 1042 C CA . ILE A 1 132 ? -23.050 6.883 -13.948 1.00 63.16 132 ILE A CA 1
ATOM 1043 C C . ILE A 1 132 ? -23.546 6.493 -15.341 1.00 63.16 132 ILE A C 1
ATOM 1045 O O . ILE A 1 132 ? -24.162 5.442 -15.494 1.00 63.16 132 ILE A O 1
ATOM 1049 N N . THR A 1 133 ? -23.296 7.333 -16.347 1.00 68.81 133 THR A N 1
ATOM 1050 C CA . THR A 1 133 ? -23.752 7.067 -17.726 1.00 68.81 133 THR A CA 1
ATOM 1051 C C . THR A 1 133 ? -22.769 6.199 -18.505 1.00 68.81 133 THR A C 1
ATOM 1053 O O . THR A 1 133 ? -23.172 5.288 -19.223 1.00 68.81 133 THR A O 1
ATOM 1056 N N . HIS A 1 134 ? -21.469 6.444 -18.328 1.00 75.44 134 HIS A N 1
ATOM 1057 C CA . HIS A 1 134 ? -20.397 5.748 -19.026 1.00 75.44 134 HIS A CA 1
ATOM 1058 C C . HIS A 1 134 ? -19.179 5.596 -18.107 1.00 75.44 134 HIS A C 1
ATOM 1060 O O . HIS A 1 134 ? -19.043 6.290 -17.098 1.00 75.44 134 HIS A O 1
ATOM 1066 N N . PHE A 1 135 ? -18.266 4.695 -18.462 1.00 74.56 135 PHE A N 1
ATOM 1067 C CA . PHE A 1 135 ? -17.009 4.495 -17.747 1.00 74.56 135 PHE A CA 1
ATOM 1068 C C . PHE A 1 135 ? -15.826 4.841 -18.644 1.00 74.56 135 PHE A C 1
ATOM 1070 O O . PHE A 1 135 ? -15.756 4.402 -19.791 1.00 74.56 135 PHE A O 1
ATOM 1077 N N . ARG A 1 136 ? -14.862 5.589 -18.103 1.00 80.06 136 ARG A N 1
ATOM 1078 C CA . ARG A 1 136 ? -13.575 5.848 -18.752 1.00 80.06 136 ARG A CA 1
ATOM 1079 C C . ARG A 1 136 ? -12.511 4.944 -18.144 1.00 80.06 136 ARG A C 1
ATOM 1081 O O . ARG A 1 136 ? -12.316 4.957 -16.931 1.00 80.06 136 ARG A O 1
ATOM 1088 N N . SER A 1 137 ? -11.784 4.195 -18.969 1.00 78.56 137 SER A N 1
ATOM 1089 C CA . SER A 1 137 ? -10.646 3.410 -18.479 1.00 78.56 137 SER A CA 1
ATOM 1090 C C . SER A 1 137 ? -9.542 4.328 -17.941 1.00 78.56 137 SER A C 1
ATOM 1092 O O . SER A 1 137 ? -9.149 5.287 -18.608 1.00 78.56 137 SER A O 1
ATOM 1094 N N . GLY A 1 138 ? -9.064 4.067 -16.720 1.00 77.06 138 GLY A N 1
ATOM 1095 C CA . GLY A 1 138 ? -7.976 4.823 -16.101 1.00 77.06 138 GLY A CA 1
ATOM 1096 C C . GLY A 1 138 ? -6.615 4.532 -16.742 1.00 77.06 138 GLY A C 1
ATOM 1097 O O . GLY A 1 138 ? -5.929 5.449 -17.194 1.00 77.06 138 GLY A O 1
ATOM 1098 N N . MET A 1 139 ? -6.224 3.257 -16.803 1.00 80.62 139 MET A N 1
ATOM 1099 C CA . MET A 1 139 ? -4.972 2.796 -17.413 1.00 80.62 139 MET A CA 1
ATOM 1100 C C . MET A 1 139 ? -5.225 1.674 -18.421 1.00 80.62 139 MET A C 1
ATOM 1102 O O . MET A 1 139 ? -6.087 0.818 -18.225 1.00 80.62 139 MET A O 1
ATOM 1106 N N . THR A 1 140 ? -4.439 1.674 -19.493 1.00 74.62 140 THR A N 1
ATOM 1107 C CA . THR A 1 140 ? -4.472 0.643 -20.535 1.00 74.62 140 THR A CA 1
ATOM 1108 C C . THR A 1 140 ? -3.795 -0.640 -20.057 1.00 74.62 140 THR A C 1
ATOM 1110 O O . THR A 1 140 ? -2.682 -0.582 -19.533 1.00 74.62 140 THR A O 1
ATOM 1113 N N . HIS A 1 141 ? -4.438 -1.774 -20.303 1.00 73.31 141 HIS A N 1
ATOM 1114 C CA . HIS A 1 141 ? -3.927 -3.130 -20.111 1.00 73.31 141 HIS A CA 1
ATOM 1115 C C . HIS A 1 141 ? -4.398 -3.997 -21.286 1.00 73.31 141 HIS A C 1
ATOM 1117 O O . HIS A 1 141 ? -5.252 -3.555 -22.059 1.00 73.31 141 HIS A O 1
ATOM 1123 N N . ASP A 1 142 ? -3.819 -5.186 -21.433 1.00 72.19 142 ASP A N 1
ATOM 1124 C CA . ASP A 1 142 ? -4.257 -6.159 -22.436 1.00 72.19 142 ASP A CA 1
ATOM 1125 C C . ASP A 1 142 ? -5.670 -6.668 -22.081 1.00 72.19 142 ASP A C 1
ATOM 1127 O O . ASP A 1 142 ? -6.002 -6.751 -20.900 1.00 72.19 142 ASP A O 1
ATOM 1131 N N . GLU A 1 143 ? -6.507 -6.971 -23.082 1.00 61.59 143 GLU A N 1
ATOM 1132 C CA . GLU A 1 143 ? -7.979 -7.089 -22.953 1.00 61.59 143 GLU A CA 1
ATOM 1133 C C . GLU A 1 143 ? -8.471 -8.081 -21.875 1.00 61.59 143 GLU A C 1
ATOM 1135 O O . GLU A 1 143 ? -9.512 -7.838 -21.267 1.00 61.59 143 GLU A O 1
ATOM 1140 N N . ASP A 1 144 ? -7.692 -9.119 -21.557 1.00 66.50 144 ASP A N 1
ATOM 1141 C CA . ASP A 1 144 ? -8.040 -10.144 -20.558 1.00 66.50 144 ASP A CA 1
ATOM 1142 C C . ASP A 1 144 ? -7.312 -9.985 -19.204 1.00 66.50 144 ASP A C 1
ATOM 1144 O O . ASP A 1 144 ? -7.516 -10.775 -18.277 1.00 66.50 144 ASP A O 1
ATOM 1148 N N . GLN A 1 145 ? -6.445 -8.975 -19.047 1.00 74.19 145 GLN A N 1
ATOM 1149 C CA . GLN A 1 145 ? -5.575 -8.840 -17.872 1.00 74.19 145 GLN A CA 1
ATOM 1150 C C . GLN A 1 145 ? -6.091 -7.823 -16.842 1.00 74.19 145 GLN A C 1
ATOM 1152 O O . GLN A 1 145 ? -5.705 -6.654 -16.831 1.00 74.19 145 GLN A O 1
ATOM 1157 N N . LEU A 1 146 ? -6.890 -8.280 -15.878 1.00 84.38 146 LEU A N 1
ATOM 1158 C CA . LEU A 1 146 ? -7.388 -7.423 -14.797 1.00 84.38 146 LEU A CA 1
ATOM 1159 C C . LEU A 1 146 ? -6.365 -7.262 -13.664 1.00 84.38 146 LEU A C 1
ATOM 1161 O O . LEU A 1 146 ? -6.176 -8.159 -12.847 1.00 84.38 146 LEU A O 1
ATOM 1165 N N . ILE A 1 147 ? -5.753 -6.080 -13.556 1.00 89.69 147 ILE A N 1
ATOM 1166 C CA . ILE A 1 147 ? -4.844 -5.749 -12.447 1.00 89.69 147 ILE A CA 1
ATOM 1167 C C . ILE A 1 147 ? -5.647 -5.480 -11.157 1.00 89.69 147 ILE A C 1
ATOM 1169 O O . ILE A 1 147 ? -6.474 -4.562 -11.135 1.00 89.69 147 ILE A O 1
ATOM 1173 N N . PRO A 1 148 ? -5.395 -6.213 -10.051 1.00 92.81 148 PRO A N 1
ATOM 1174 C CA . PRO A 1 148 ? -6.085 -5.995 -8.787 1.00 92.81 148 PRO A CA 1
ATOM 1175 C C . PRO A 1 148 ? -5.909 -4.572 -8.256 1.00 92.81 148 PRO A C 1
ATOM 1177 O O . PRO A 1 148 ? -4.801 -4.040 -8.177 1.00 92.81 148 PRO A O 1
ATOM 1180 N N . ASN A 1 149 ? -7.019 -3.967 -7.838 1.00 90.81 149 ASN A N 1
ATOM 1181 C CA . ASN A 1 149 ? -7.049 -2.613 -7.302 1.00 90.81 149 ASN A CA 1
ATOM 1182 C C . ASN A 1 149 ? -6.949 -2.623 -5.767 1.00 90.81 149 ASN A C 1
ATOM 1184 O O . ASN A 1 149 ? -7.691 -3.344 -5.097 1.00 90.81 149 ASN A O 1
ATOM 1188 N N . LEU A 1 150 ? -6.080 -1.773 -5.208 1.00 93.62 150 LEU A N 1
ATOM 1189 C CA . LEU A 1 150 ? -5.830 -1.660 -3.770 1.00 93.62 150 LEU A CA 1
ATOM 1190 C C . LEU A 1 150 ? -7.093 -1.411 -2.922 1.00 93.62 150 LEU A C 1
ATOM 1192 O O . LEU A 1 150 ? -7.174 -1.926 -1.808 1.00 93.62 150 LEU A O 1
ATOM 1196 N N . TYR A 1 151 ? -8.081 -0.668 -3.432 1.00 94.19 151 TYR A N 1
ATOM 1197 C CA . TYR A 1 151 ? -9.322 -0.363 -2.708 1.00 94.19 151 TYR A CA 1
ATOM 1198 C C . TYR A 1 151 ? -10.078 -1.624 -2.264 1.00 94.19 151 TYR A C 1
ATOM 1200 O O . TYR A 1 151 ? -10.609 -1.663 -1.160 1.00 94.19 151 TYR A O 1
ATOM 1208 N N . ARG A 1 152 ? -10.062 -2.695 -3.072 1.00 93.88 152 ARG A N 1
ATOM 1209 C CA . ARG A 1 152 ? -10.753 -3.959 -2.752 1.00 93.88 152 ARG A CA 1
ATOM 1210 C C . ARG A 1 152 ? -10.165 -4.696 -1.547 1.00 93.88 152 ARG A C 1
ATOM 1212 O O . ARG A 1 152 ? -10.841 -5.533 -0.963 1.00 93.88 152 ARG A O 1
ATOM 1219 N N . TYR A 1 153 ? -8.932 -4.371 -1.169 1.00 96.38 153 TYR A N 1
ATOM 1220 C CA . TYR A 1 153 ? -8.190 -5.025 -0.088 1.00 96.38 153 TYR A CA 1
ATOM 1221 C C . TYR A 1 153 ? -8.101 -4.159 1.172 1.00 96.38 153 TYR A C 1
ATOM 1223 O O . TYR A 1 153 ? -7.393 -4.503 2.118 1.00 96.38 153 TYR A O 1
ATOM 1231 N N . ILE A 1 154 ? -8.793 -3.018 1.189 1.00 96.56 154 ILE A N 1
ATOM 1232 C CA . ILE A 1 154 ? -8.895 -2.137 2.347 1.00 96.56 154 ILE A CA 1
ATOM 1233 C C . ILE A 1 154 ? -10.365 -2.097 2.751 1.00 96.56 154 ILE A C 1
ATOM 1235 O O . ILE A 1 154 ? -11.211 -1.603 2.012 1.00 96.56 154 ILE A O 1
ATOM 1239 N N . GLN A 1 155 ? -10.667 -2.621 3.935 1.00 96.19 155 GLN A N 1
ATOM 1240 C CA . GLN A 1 155 ? -12.028 -2.642 4.462 1.00 96.19 155 GLN A CA 1
ATOM 1241 C C . GLN A 1 155 ? -12.547 -1.206 4.669 1.00 96.19 155 GLN A C 1
ATOM 1243 O O . GLN A 1 155 ? -11.798 -0.394 5.197 1.00 96.19 155 GLN A O 1
ATOM 1248 N N . PRO A 1 156 ? -13.788 -0.855 4.300 1.00 97.56 156 PRO A N 1
ATOM 1249 C CA . PRO A 1 156 ? -14.366 0.466 4.578 1.00 97.56 156 PRO A CA 1
ATOM 1250 C C . PRO A 1 156 ? -14.386 0.815 6.079 1.00 97.56 156 PRO A C 1
ATOM 1252 O O . PRO A 1 156 ? -14.370 -0.084 6.925 1.00 97.56 156 PRO A O 1
ATOM 1255 N N . TRP A 1 157 ? -14.426 2.107 6.426 1.00 98.00 157 TRP A N 1
ATOM 1256 C CA . TRP A 1 157 ? -14.428 2.527 7.836 1.00 98.00 157 TRP A CA 1
ATOM 1257 C C . TRP A 1 157 ? -15.735 2.151 8.531 1.00 98.00 157 TRP A C 1
ATOM 1259 O O . TRP A 1 157 ? -15.688 1.681 9.666 1.00 98.00 157 TRP A O 1
ATOM 1269 N N . GLU A 1 158 ? -16.879 2.278 7.848 1.00 96.62 158 GLU A N 1
ATOM 1270 C CA . GLU A 1 158 ? -18.177 1.844 8.386 1.00 96.62 158 GLU A CA 1
ATOM 1271 C C . GLU A 1 158 ? -18.121 0.376 8.841 1.00 96.62 158 GLU A C 1
ATOM 1273 O O . GLU A 1 158 ? -18.468 0.048 9.978 1.00 96.62 158 GLU A O 1
ATOM 1278 N N . ALA A 1 159 ? -17.604 -0.501 7.976 1.00 96.88 159 ALA A N 1
ATOM 1279 C CA . ALA A 1 159 ? -17.485 -1.924 8.263 1.00 96.88 159 ALA A CA 1
ATOM 1280 C C . ALA A 1 159 ? -16.514 -2.207 9.423 1.00 96.88 159 ALA A C 1
ATOM 1282 O O . ALA A 1 159 ? -16.791 -3.077 10.245 1.00 96.88 159 ALA A O 1
ATOM 1283 N N . GLU A 1 160 ? -15.403 -1.473 9.523 1.00 97.62 160 GLU A N 1
ATOM 1284 C CA . GLU A 1 160 ? -14.453 -1.601 10.637 1.00 97.62 160 GLU A CA 1
ATOM 1285 C C . GLU A 1 160 ? -15.046 -1.147 11.974 1.00 97.62 160 GLU A C 1
ATOM 1287 O O . GLU A 1 160 ? -14.792 -1.775 12.999 1.00 97.62 160 GLU A O 1
ATOM 1292 N N . PHE A 1 161 ? -15.845 -0.077 11.996 1.00 97.88 161 PHE A N 1
ATOM 1293 C CA . PHE A 1 161 ? -16.480 0.394 13.229 1.00 97.88 161 PHE A CA 1
ATOM 1294 C C . PHE A 1 161 ? -17.553 -0.574 13.724 1.00 97.88 161 PHE A C 1
ATOM 1296 O O . PHE A 1 161 ? -17.600 -0.867 14.921 1.00 97.88 161 PHE A O 1
ATOM 1303 N N . ILE A 1 162 ? -18.371 -1.107 12.812 1.00 96.75 162 ILE A N 1
ATOM 1304 C CA . ILE A 1 162 ? -19.378 -2.125 13.137 1.00 96.75 162 ILE A CA 1
ATOM 1305 C C . ILE A 1 162 ? -18.693 -3.393 13.660 1.00 96.75 162 ILE A C 1
ATOM 1307 O O . ILE A 1 162 ? -19.055 -3.901 14.723 1.00 96.75 162 ILE A O 1
ATOM 1311 N N . ASP A 1 163 ? -17.670 -3.881 12.952 1.00 97.12 163 ASP A N 1
ATOM 1312 C CA . ASP A 1 163 ? -16.930 -5.075 13.364 1.00 97.12 163 ASP A CA 1
ATOM 1313 C C . ASP A 1 163 ? -16.184 -4.847 14.687 1.00 97.12 163 ASP A C 1
ATOM 1315 O O . ASP A 1 163 ? -16.169 -5.727 15.540 1.00 97.12 163 ASP A O 1
ATOM 1319 N N . SER A 1 164 ? -15.653 -3.643 14.924 1.00 97.62 164 SER A N 1
ATOM 1320 C CA . SER A 1 164 ? -15.006 -3.280 16.188 1.00 97.62 164 SER A CA 1
ATOM 1321 C C . SER A 1 164 ? -15.950 -3.374 17.383 1.00 97.62 164 SER A C 1
ATOM 1323 O O . SER A 1 164 ? -15.591 -3.982 18.390 1.00 97.62 164 SER A O 1
ATOM 1325 N N . GLN A 1 165 ? -17.166 -2.830 17.277 1.00 96.25 165 GLN A N 1
ATOM 1326 C CA . GLN A 1 165 ? -18.155 -2.929 18.357 1.00 96.25 165 GLN A CA 1
ATOM 1327 C C . GLN A 1 165 ? -18.480 -4.387 18.682 1.00 96.25 165 GLN A C 1
ATOM 1329 O O . GLN A 1 165 ? -18.519 -4.764 19.853 1.00 96.25 165 GLN A O 1
ATOM 1334 N N . ARG A 1 166 ? -18.662 -5.209 17.644 1.00 95.94 166 ARG A N 1
ATOM 1335 C CA . ARG A 1 166 ? -18.932 -6.640 17.783 1.00 95.94 166 ARG A CA 1
ATOM 1336 C C . ARG A 1 166 ? -17.769 -7.371 18.455 1.00 95.94 166 ARG A C 1
ATOM 1338 O O . ARG A 1 166 ? -17.968 -8.005 19.485 1.00 95.94 166 ARG A O 1
ATOM 1345 N N . VAL A 1 167 ? -16.558 -7.229 17.919 1.00 96.50 167 VAL A N 1
ATOM 1346 C CA . VAL A 1 167 ? -15.352 -7.924 18.397 1.00 96.50 167 VAL A CA 1
ATOM 1347 C C . VAL A 1 167 ? -15.016 -7.543 19.837 1.00 96.50 167 VAL A C 1
ATOM 1349 O O . VAL A 1 167 ? -14.712 -8.413 20.649 1.00 96.50 167 VAL A O 1
ATOM 1352 N N . TRP A 1 168 ? -15.104 -6.260 20.196 1.00 97.00 168 TRP A N 1
ATOM 1353 C CA . TRP A 1 168 ? -14.821 -5.830 21.567 1.00 97.00 168 TRP A CA 1
ATOM 1354 C C . TRP A 1 168 ? -15.913 -6.243 22.564 1.00 97.00 168 TRP A C 1
ATOM 1356 O O . TRP A 1 168 ? -15.587 -6.525 23.719 1.00 97.00 168 TRP A O 1
ATOM 1366 N N . ALA A 1 169 ? -17.178 -6.335 22.138 1.00 96.12 169 ALA A N 1
ATOM 1367 C CA . ALA A 1 169 ? -18.252 -6.888 22.964 1.00 96.12 169 ALA A CA 1
ATOM 1368 C C . ALA A 1 169 ? -18.074 -8.400 23.190 1.00 96.12 169 ALA A C 1
ATOM 1370 O O . ALA A 1 169 ? -18.130 -8.859 24.331 1.00 96.12 169 ALA A O 1
ATOM 1371 N N . GLU A 1 170 ? -17.780 -9.158 22.130 1.00 95.56 170 GLU A N 1
ATOM 1372 C CA . GLU A 1 170 ? -17.465 -10.591 22.205 1.00 95.56 170 GLU A CA 1
ATOM 1373 C C . GLU A 1 170 ? -16.241 -10.841 23.104 1.00 95.56 170 GLU A C 1
ATOM 1375 O O . GLU A 1 170 ? -16.281 -11.700 23.984 1.00 95.56 170 GLU A O 1
ATOM 1380 N N . TYR A 1 171 ? -15.177 -10.044 22.963 1.00 95.88 171 TYR A N 1
ATOM 1381 C CA . TYR A 1 171 ? -13.999 -10.117 23.831 1.00 95.88 171 TYR A CA 1
ATOM 1382 C C . TYR A 1 171 ? -14.335 -9.865 25.306 1.00 95.88 171 TYR A C 1
ATOM 1384 O O . TYR A 1 171 ? -13.817 -10.560 26.181 1.00 95.88 171 TYR A O 1
ATOM 1392 N N . ALA A 1 172 ? -15.191 -8.883 25.605 1.00 95.81 172 ALA A N 1
ATOM 1393 C CA . ALA A 1 172 ? -15.594 -8.587 26.977 1.00 95.81 172 ALA A CA 1
ATOM 1394 C C . ALA A 1 172 ? -16.330 -9.773 27.623 1.00 95.81 172 ALA A C 1
ATOM 1396 O O . ALA A 1 172 ? -16.019 -10.123 28.764 1.00 95.81 172 ALA A O 1
ATOM 1397 N N . LEU A 1 173 ? -17.225 -10.428 26.874 1.00 95.56 173 LEU A N 1
ATOM 1398 C CA . LEU A 1 173 ? -17.924 -11.641 27.310 1.00 95.56 173 LEU A CA 1
ATOM 1399 C C . LEU A 1 173 ? -16.948 -12.808 27.512 1.00 95.56 173 LEU A C 1
ATOM 1401 O O . LEU A 1 173 ? -16.872 -13.343 28.617 1.00 95.56 173 LEU A O 1
ATOM 1405 N N . LYS A 1 174 ? -16.114 -13.120 26.506 1.00 94.44 174 LYS A N 1
ATOM 1406 C CA . LYS A 1 174 ? -15.085 -14.178 26.591 1.00 94.44 174 LYS A CA 1
ATOM 1407 C C . LYS A 1 174 ? -14.158 -13.966 27.797 1.00 94.44 174 LYS A C 1
ATOM 1409 O O . LYS A 1 174 ? -13.805 -14.911 28.500 1.00 94.44 174 LYS A O 1
ATOM 1414 N N . ARG A 1 175 ? -13.777 -12.715 28.083 1.00 94.44 175 ARG A N 1
ATOM 1415 C CA . ARG A 1 175 ? -12.952 -12.360 29.248 1.00 94.44 175 ARG A CA 1
ATOM 1416 C C . ARG A 1 175 ? -13.690 -12.565 30.572 1.00 94.44 175 ARG A C 1
ATOM 1418 O O . ARG A 1 175 ? -13.073 -13.014 31.537 1.00 94.44 175 ARG A O 1
ATOM 1425 N N . GLN A 1 176 ? -14.973 -12.217 30.644 1.00 94.94 176 GLN A N 1
ATOM 1426 C CA . GLN A 1 176 ? -15.784 -12.414 31.846 1.00 94.94 176 GLN A CA 1
ATOM 1427 C C . GLN A 1 176 ? -15.985 -13.905 32.142 1.00 94.94 176 GLN A C 1
ATOM 1429 O O . GLN A 1 176 ? -15.793 -14.322 33.282 1.00 94.94 176 GLN A O 1
ATOM 1434 N N . GLU A 1 177 ? -16.287 -14.706 31.121 1.00 94.25 177 GLU A N 1
ATOM 1435 C CA . GLU A 1 177 ? -16.406 -16.164 31.224 1.00 94.25 177 GLU A CA 1
ATOM 1436 C C . GLU A 1 177 ? -15.088 -16.811 31.654 1.00 94.25 177 GLU A C 1
ATOM 1438 O O . GLU A 1 177 ? -15.071 -17.644 32.559 1.00 94.25 177 GLU A O 1
ATOM 1443 N N . ALA A 1 178 ? -13.968 -16.383 31.062 1.00 94.06 178 ALA A N 1
ATOM 1444 C CA . ALA A 1 178 ? -12.648 -16.867 31.440 1.00 94.06 178 ALA A CA 1
ATOM 1445 C C . ALA A 1 178 ? -12.341 -16.578 32.921 1.00 94.06 178 ALA A C 1
ATOM 1447 O O . ALA A 1 178 ? -11.930 -17.473 33.659 1.00 94.06 178 ALA A O 1
ATOM 1448 N N . ASN A 1 179 ? -12.624 -15.358 33.385 1.00 94.00 179 ASN A N 1
ATOM 1449 C CA . ASN A 1 179 ? -12.453 -14.996 34.791 1.00 94.00 179 ASN A CA 1
ATOM 1450 C C . ASN A 1 179 ? -13.378 -15.800 35.721 1.00 94.00 179 ASN A C 1
ATOM 1452 O O . ASN A 1 179 ? -12.931 -16.227 36.780 1.00 94.00 179 ASN A O 1
ATOM 1456 N N . ALA A 1 180 ? -14.635 -16.040 35.333 1.00 95.56 180 ALA A N 1
ATOM 1457 C CA . ALA A 1 180 ? -15.573 -16.855 36.112 1.00 95.56 180 ALA A CA 1
ATOM 1458 C C . ALA A 1 180 ? -15.115 -18.320 36.229 1.00 95.56 180 ALA A C 1
ATOM 1460 O O . ALA A 1 180 ? -15.326 -18.962 37.254 1.00 95.56 180 ALA A O 1
ATOM 1461 N N . GLN A 1 181 ? -14.436 -18.828 35.199 1.00 95.12 181 GLN A N 1
ATOM 1462 C CA . GLN A 1 181 ? -13.805 -20.149 35.183 1.00 95.12 181 GLN A CA 1
ATOM 1463 C C . GLN A 1 181 ? -12.397 -20.157 35.808 1.00 95.12 181 GLN A C 1
ATOM 1465 O O . GLN A 1 181 ? -11.719 -21.181 35.757 1.00 95.12 181 GLN A O 1
ATOM 1470 N N . ASN A 1 182 ? -11.926 -19.035 36.370 1.00 93.38 182 ASN A N 1
ATOM 1471 C CA . ASN A 1 182 ? -10.554 -18.849 36.862 1.00 93.38 182 ASN A CA 1
ATOM 1472 C C . ASN A 1 182 ? -9.464 -19.231 35.839 1.00 93.38 182 ASN A C 1
ATOM 1474 O O . ASN A 1 182 ? -8.349 -19.600 36.210 1.00 93.38 182 ASN A O 1
ATOM 1478 N N . ARG A 1 183 ? -9.766 -19.123 34.539 1.00 93.88 183 ARG A N 1
ATOM 1479 C CA . ARG A 1 183 ? -8.813 -19.347 33.449 1.00 93.88 183 ARG A CA 1
ATOM 1480 C C . ARG A 1 183 ? -8.323 -18.019 32.892 1.00 93.88 183 ARG A C 1
ATOM 1482 O O . ARG A 1 183 ? -9.038 -17.019 32.851 1.00 93.88 183 ARG A O 1
ATOM 1489 N N . ARG A 1 184 ? -7.088 -18.010 32.401 1.00 88.19 184 ARG A N 1
ATOM 1490 C CA . ARG A 1 184 ? -6.557 -16.873 31.651 1.00 88.19 184 ARG A CA 1
ATOM 1491 C C . ARG A 1 184 ? -6.922 -17.033 30.180 1.00 88.19 184 ARG A C 1
ATOM 1493 O O . ARG A 1 184 ? -6.675 -18.086 29.608 1.00 88.19 184 ARG A O 1
ATOM 1500 N N . LEU A 1 185 ? -7.448 -15.970 29.577 1.00 89.56 185 LEU A N 1
ATOM 1501 C CA . LEU A 1 185 ? -7.706 -15.928 28.139 1.00 89.56 185 LEU A CA 1
ATOM 1502 C C . LEU A 1 185 ? -6.390 -16.079 27.360 1.00 89.56 185 LEU A C 1
ATOM 1504 O O . LEU A 1 185 ? -5.409 -15.374 27.638 1.00 89.56 185 LEU A O 1
ATOM 1508 N N . THR A 1 186 ? -6.378 -17.004 26.410 1.00 87.38 186 THR A N 1
ATOM 1509 C CA . THR A 1 186 ? -5.215 -17.329 25.583 1.00 87.38 186 THR A CA 1
ATOM 1510 C C . THR A 1 186 ? -5.359 -16.755 24.176 1.00 87.38 186 THR A C 1
ATOM 1512 O O . THR A 1 186 ? -6.368 -16.138 23.839 1.00 87.38 186 THR A O 1
ATOM 1515 N N . LEU A 1 187 ? -4.314 -16.916 23.362 1.00 85.06 187 LEU A N 1
ATOM 1516 C CA . LEU A 1 187 ? -4.328 -16.536 21.950 1.00 85.06 187 LEU A CA 1
ATOM 1517 C C . LEU A 1 187 ? -5.392 -17.317 21.163 1.00 85.06 187 LEU A C 1
ATOM 1519 O O . LEU A 1 187 ? -6.089 -16.739 20.338 1.00 85.06 187 LEU A O 1
ATOM 1523 N N . GLU A 1 188 ? -5.524 -18.610 21.454 1.00 86.94 188 GLU A N 1
ATOM 1524 C CA . GLU A 1 188 ? -6.399 -19.546 20.739 1.00 86.94 188 GLU A CA 1
ATOM 1525 C C . GLU A 1 188 ? -7.877 -19.159 20.861 1.00 86.94 188 GLU A C 1
ATOM 1527 O O . GLU A 1 188 ? -8.638 -19.288 19.908 1.00 86.94 188 GLU A O 1
ATOM 1532 N N . ASP A 1 189 ? -8.271 -18.580 21.999 1.00 86.88 189 ASP A N 1
ATOM 1533 C CA . ASP A 1 189 ? -9.635 -18.094 22.233 1.00 86.88 189 ASP A CA 1
ATOM 1534 C C . ASP A 1 189 ? -10.036 -16.915 21.313 1.00 86.88 189 ASP A C 1
ATOM 1536 O O . ASP A 1 189 ? -11.221 -16.562 21.235 1.00 86.88 189 ASP A O 1
ATOM 1540 N N . LEU A 1 190 ? -9.058 -16.264 20.665 1.00 90.31 190 LEU A N 1
ATOM 1541 C CA . LEU A 1 190 ? -9.211 -15.023 19.894 1.00 90.31 190 LEU A CA 1
ATOM 1542 C C . LEU A 1 190 ? -8.683 -15.114 18.455 1.00 90.31 190 LEU A C 1
ATOM 1544 O O . LEU A 1 190 ? -8.557 -14.083 17.791 1.00 90.31 190 LEU A O 1
ATOM 1548 N N . ASP A 1 191 ? -8.358 -16.310 17.967 1.00 88.12 191 ASP A N 1
ATOM 1549 C CA . ASP A 1 191 ? -7.789 -16.489 16.624 1.00 88.12 191 ASP A CA 1
ATOM 1550 C C . ASP A 1 191 ? -8.756 -16.003 15.522 1.00 88.12 191 ASP A C 1
ATOM 1552 O O . ASP A 1 191 ? -8.363 -15.347 14.557 1.00 88.12 191 ASP A O 1
ATOM 1556 N N . ASP A 1 192 ? -10.061 -16.187 15.750 1.00 89.75 192 ASP A N 1
ATOM 1557 C CA . ASP A 1 192 ? -11.165 -15.715 14.901 1.00 89.75 192 ASP A CA 1
ATOM 1558 C C . ASP A 1 192 ? -11.191 -14.188 14.678 1.00 89.75 192 ASP A C 1
ATOM 1560 O O . ASP A 1 192 ? -11.663 -13.686 13.648 1.00 89.75 192 ASP A O 1
ATOM 1564 N N . SER A 1 193 ? -10.684 -13.439 15.652 1.00 92.50 193 SER A N 1
ATOM 1565 C CA . SER A 1 193 ? -10.803 -11.987 15.758 1.00 92.50 193 SER A CA 1
ATOM 1566 C C . SER A 1 193 ? -9.453 -11.277 15.830 1.00 92.50 193 SER A C 1
ATOM 1568 O O . SER A 1 193 ? -9.420 -10.052 15.939 1.00 92.50 193 SER A O 1
ATOM 1570 N N . TRP A 1 194 ? -8.346 -12.010 15.689 1.00 92.75 194 TRP A N 1
ATOM 1571 C CA . TRP A 1 194 ? -6.982 -11.563 15.983 1.00 92.75 194 TRP A CA 1
ATOM 1572 C C . TRP A 1 194 ? -6.581 -10.222 15.349 1.00 92.75 194 TRP A C 1
ATOM 1574 O O . TRP A 1 194 ? -6.047 -9.332 16.015 1.00 92.75 194 TRP A O 1
ATOM 1584 N N . ASP A 1 195 ? -6.880 -10.046 14.063 1.00 93.19 195 ASP A N 1
ATOM 1585 C CA . ASP A 1 195 ? -6.548 -8.837 13.300 1.00 93.19 195 ASP A CA 1
ATOM 1586 C C . ASP A 1 195 ? -7.735 -7.865 13.160 1.00 93.19 195 ASP A C 1
ATOM 1588 O O . ASP A 1 195 ? -7.729 -6.998 12.284 1.00 93.19 195 ASP A O 1
ATOM 1592 N N . ARG A 1 196 ? -8.755 -7.983 14.019 1.00 95.06 196 ARG A N 1
ATOM 1593 C CA . ARG A 1 196 ? -9.981 -7.176 13.967 1.00 95.06 196 ARG A CA 1
ATOM 1594 C C . ARG A 1 196 ? -10.078 -6.172 15.113 1.00 95.06 196 ARG A C 1
ATOM 1596 O O . ARG A 1 196 ? -9.348 -6.229 16.104 1.00 95.06 196 ARG A O 1
ATOM 1603 N N . GLY A 1 197 ? -10.994 -5.223 14.938 1.00 95.19 197 GLY A N 1
ATOM 1604 C CA . GLY A 1 197 ? -11.309 -4.177 15.904 1.00 95.19 197 GLY A CA 1
ATOM 1605 C C . GLY A 1 197 ? -10.437 -2.929 15.809 1.00 95.19 197 GLY A C 1
ATOM 1606 O O . GLY A 1 197 ? -9.350 -2.933 15.227 1.00 95.19 197 GLY A O 1
ATOM 1607 N N . ILE A 1 198 ? -10.953 -1.841 16.378 1.00 96.00 198 ILE A N 1
ATOM 1608 C CA . ILE A 1 198 ? -10.266 -0.562 16.565 1.00 96.00 198 ILE A CA 1
ATOM 1609 C C . ILE A 1 198 ? -10.410 -0.173 18.043 1.00 96.00 198 ILE A C 1
ATOM 1611 O O . ILE A 1 198 ? -11.516 0.185 18.457 1.00 96.00 198 ILE A O 1
ATOM 1615 N N . PRO A 1 199 ? -9.321 -0.213 18.836 1.00 95.12 199 PRO A N 1
ATOM 1616 C CA . PRO A 1 199 ? -7.982 -0.724 18.496 1.00 95.12 199 PRO A CA 1
ATOM 1617 C C . PRO A 1 199 ? -7.982 -2.217 18.118 1.00 95.12 199 PRO A C 1
ATOM 1619 O O . PRO A 1 199 ? -8.923 -2.931 18.459 1.00 95.12 199 PRO A O 1
ATOM 1622 N N . ARG A 1 200 ? -6.941 -2.700 17.427 1.00 97.31 200 ARG A N 1
ATOM 1623 C CA . ARG A 1 200 ? -6.826 -4.126 17.059 1.00 97.31 200 ARG A CA 1
ATOM 1624 C C . ARG A 1 200 ? -6.655 -5.003 18.297 1.00 97.31 200 ARG A C 1
ATOM 1626 O O . ARG A 1 200 ? -5.829 -4.687 19.156 1.00 97.31 200 ARG A O 1
ATOM 1633 N N . ILE A 1 201 ? -7.375 -6.121 18.373 1.00 95.75 201 ILE A N 1
ATOM 1634 C CA . ILE A 1 201 ? -7.385 -6.975 19.573 1.00 95.75 201 ILE A CA 1
ATOM 1635 C C . ILE A 1 201 ? -6.008 -7.589 19.876 1.00 95.75 201 ILE A C 1
ATOM 1637 O O . ILE A 1 201 ? -5.601 -7.660 21.038 1.00 95.75 201 ILE A O 1
ATOM 1641 N N . ASN A 1 202 ? -5.229 -7.929 18.842 1.00 94.81 202 ASN A N 1
ATOM 1642 C CA . ASN A 1 202 ? -3.871 -8.462 18.987 1.00 94.81 202 ASN A CA 1
ATOM 1643 C C . ASN A 1 202 ? -2.905 -7.535 19.751 1.00 94.81 202 ASN A C 1
ATOM 1645 O O . ASN A 1 202 ? -1.902 -7.997 20.302 1.00 94.81 202 ASN A O 1
ATOM 1649 N N . THR A 1 203 ? -3.206 -6.235 19.860 1.00 95.38 203 THR A N 1
ATOM 1650 C CA . THR A 1 203 ? -2.379 -5.280 20.615 1.00 95.38 203 THR A CA 1
ATOM 1651 C C . THR A 1 203 ? -2.323 -5.599 22.112 1.00 95.38 203 THR A C 1
ATOM 1653 O O . THR A 1 203 ? -1.335 -5.278 22.774 1.00 95.38 203 THR A O 1
ATOM 1656 N N . LEU A 1 204 ? -3.315 -6.324 22.642 1.00 93.31 204 LEU A N 1
ATOM 1657 C CA . LEU A 1 204 ? -3.363 -6.775 24.038 1.00 93.31 204 LEU A CA 1
ATOM 1658 C C . LEU A 1 204 ? -2.226 -7.743 24.409 1.00 93.31 204 LEU A C 1
ATOM 1660 O O . LEU A 1 204 ? -1.873 -7.866 25.591 1.00 93.31 204 LEU A O 1
ATOM 1664 N N . PHE A 1 205 ? -1.651 -8.409 23.406 1.00 92.56 205 PHE A N 1
ATOM 1665 C CA . PHE A 1 205 ? -0.617 -9.436 23.541 1.00 92.56 205 PHE A CA 1
ATOM 1666 C C . PHE A 1 205 ? 0.782 -8.924 23.175 1.00 92.56 205 PHE A C 1
ATOM 1668 O O . PHE A 1 205 ? 1.724 -9.705 23.042 1.00 92.56 205 PHE A O 1
ATOM 1675 N N . GLN A 1 206 ? 0.954 -7.607 23.029 1.00 93.12 206 GLN A N 1
ATOM 1676 C CA . GLN A 1 206 ? 2.271 -7.018 22.803 1.00 93.12 206 GLN A CA 1
ATOM 1677 C C . GLN A 1 206 ? 3.192 -7.199 24.013 1.00 93.12 206 GLN A C 1
ATOM 1679 O O . GLN A 1 206 ? 2.782 -7.030 25.164 1.00 93.12 206 GLN A O 1
ATOM 1684 N N . LYS A 1 207 ? 4.477 -7.445 23.730 1.00 92.75 207 LYS A N 1
ATOM 1685 C CA . LYS A 1 207 ? 5.534 -7.572 24.747 1.00 92.75 207 LYS A CA 1
ATOM 1686 C C . LYS A 1 207 ? 5.635 -6.325 25.636 1.00 92.75 207 LYS A C 1
ATOM 1688 O O . LYS A 1 207 ? 5.735 -6.440 26.852 1.00 92.75 207 LYS A O 1
ATOM 1693 N N . ASP A 1 208 ? 5.504 -5.143 25.035 1.00 94.00 208 ASP A N 1
ATOM 1694 C CA . ASP A 1 208 ? 5.747 -3.855 25.696 1.00 94.00 208 ASP A CA 1
ATOM 1695 C C . ASP A 1 208 ? 4.464 -3.180 26.220 1.00 94.00 208 ASP A C 1
ATOM 1697 O O . ASP A 1 208 ? 4.464 -1.995 26.547 1.00 94.00 208 ASP A O 1
ATOM 1701 N N . ARG A 1 209 ? 3.338 -3.901 26.326 1.00 93.81 209 ARG A N 1
ATOM 1702 C CA . ARG A 1 209 ? 2.042 -3.299 26.706 1.00 93.81 209 ARG A CA 1
ATOM 1703 C C . ARG A 1 209 ? 2.077 -2.540 28.042 1.00 93.81 209 ARG A C 1
ATOM 1705 O O . ARG A 1 209 ? 1.379 -1.545 28.215 1.00 93.81 209 ARG A O 1
ATOM 1712 N N . HIS A 1 210 ? 2.904 -3.002 28.982 1.00 94.94 210 HIS A N 1
ATOM 1713 C CA . HIS A 1 210 ? 3.034 -2.405 30.311 1.00 94.94 210 HIS A CA 1
ATOM 1714 C C . HIS A 1 210 ? 3.722 -1.036 30.267 1.00 94.94 210 HIS A C 1
ATOM 1716 O O . HIS A 1 210 ? 3.346 -0.149 31.025 1.00 94.94 210 HIS A O 1
ATOM 1722 N N . THR A 1 211 ? 4.677 -0.828 29.356 1.00 96.25 211 THR A N 1
ATOM 1723 C CA . THR A 1 211 ? 5.324 0.481 29.180 1.00 96.25 211 THR A CA 1
ATOM 1724 C C . THR A 1 211 ? 4.439 1.422 28.363 1.00 96.25 211 THR A C 1
ATOM 1726 O O . THR A 1 211 ? 4.307 2.597 28.703 1.00 96.25 211 THR A O 1
ATOM 1729 N N . LEU A 1 212 ? 3.747 0.899 27.345 1.00 96.44 212 LEU A N 1
ATOM 1730 C CA . LEU A 1 212 ? 2.813 1.665 26.510 1.00 96.44 212 LEU A CA 1
ATOM 1731 C C . LEU A 1 212 ? 1.617 2.219 27.292 1.00 96.44 212 LEU A C 1
ATOM 1733 O O . LEU A 1 212 ? 1.055 3.242 26.900 1.00 96.44 212 LEU A O 1
ATOM 1737 N N . ALA A 1 213 ? 1.266 1.616 28.430 1.00 96.38 213 ALA A N 1
ATOM 1738 C CA . ALA A 1 213 ? 0.246 2.147 29.328 1.00 96.38 213 ALA A CA 1
ATOM 1739 C C . ALA A 1 213 ? 0.554 3.583 29.800 1.00 96.38 213 ALA A C 1
ATOM 1741 O O . ALA A 1 213 ? -0.384 4.349 30.029 1.00 96.38 213 ALA A O 1
ATOM 1742 N N . TYR A 1 214 ? 1.830 3.973 29.882 1.00 97.25 214 TYR A N 1
ATOM 1743 C CA . TYR A 1 214 ? 2.266 5.315 30.289 1.00 97.25 214 TYR A CA 1
ATOM 1744 C C . TYR A 1 214 ? 2.448 6.290 29.117 1.00 97.25 214 TYR A C 1
ATOM 1746 O O . TYR A 1 214 ? 2.572 7.495 29.333 1.00 97.25 214 TYR A O 1
ATOM 1754 N N . ASP A 1 215 ? 2.433 5.811 27.872 1.00 97.50 215 ASP A N 1
ATOM 1755 C CA . ASP A 1 215 ? 2.602 6.655 26.687 1.00 97.50 215 ASP A CA 1
ATOM 1756 C C . ASP A 1 215 ? 1.290 7.369 26.332 1.00 97.50 215 ASP A C 1
ATOM 1758 O O . ASP A 1 215 ? 0.522 6.947 25.467 1.00 97.50 215 ASP A O 1
ATOM 1762 N N . LYS A 1 216 ? 0.990 8.450 27.058 1.00 97.62 216 LYS A N 1
ATOM 1763 C CA . LYS A 1 216 ? -0.184 9.303 26.823 1.00 97.62 216 LYS A CA 1
ATOM 1764 C C . LYS A 1 216 ? 0.143 10.463 25.874 1.00 97.62 216 LYS A C 1
ATOM 1766 O O . LYS A 1 216 ? 1.289 10.898 25.750 1.00 97.62 216 LYS A O 1
ATOM 1771 N N . GLY A 1 217 ? -0.883 10.970 25.185 1.00 97.12 217 GLY A N 1
ATOM 1772 C CA . GLY A 1 217 ? -0.742 12.094 24.246 1.00 97.12 217 GLY A CA 1
ATOM 1773 C C . GLY A 1 217 ? 0.076 11.767 22.988 1.00 97.12 217 GLY A C 1
ATOM 1774 O O . GLY A 1 217 ? 0.594 12.667 22.328 1.00 97.12 217 GLY A O 1
ATOM 1775 N N . TRP A 1 218 ? 0.225 10.487 22.640 1.00 97.69 218 TRP A N 1
ATOM 1776 C CA . TRP A 1 218 ? 1.069 10.053 21.526 1.00 97.69 218 TRP A CA 1
ATOM 1777 C C . TRP A 1 218 ? 0.547 10.500 20.147 1.00 97.69 218 TRP A C 1
ATOM 1779 O O . TRP A 1 218 ? 1.358 10.721 19.247 1.00 97.69 218 TRP A O 1
ATOM 1789 N N . ARG A 1 219 ? -0.774 10.686 19.969 1.00 97.81 219 ARG A N 1
ATOM 1790 C CA . ARG A 1 219 ? -1.363 11.153 18.694 1.00 97.81 219 ARG A CA 1
ATOM 1791 C C . ARG A 1 219 ? -0.903 12.569 18.349 1.00 97.81 219 ARG A C 1
ATOM 1793 O O . ARG A 1 219 ? -0.225 12.748 17.343 1.00 97.81 219 ARG A O 1
ATOM 1800 N N . VAL A 1 220 ? -1.159 13.536 19.236 1.00 97.81 220 VAL A N 1
ATOM 1801 C CA . VAL A 1 220 ? -0.712 14.929 19.045 1.00 97.81 220 VAL A CA 1
ATOM 1802 C C . VAL A 1 220 ? 0.811 15.021 18.952 1.00 97.81 220 VAL A C 1
ATOM 1804 O O . VAL A 1 220 ? 1.347 15.751 18.124 1.00 97.81 220 VAL A O 1
ATOM 1807 N N . ARG A 1 221 ? 1.539 14.195 19.719 1.00 97.62 221 ARG A N 1
ATOM 1808 C CA . ARG A 1 221 ? 3.000 14.096 19.599 1.00 97.62 221 ARG A CA 1
ATOM 1809 C C . ARG A 1 221 ? 3.428 13.673 18.193 1.00 97.62 221 ARG A C 1
ATOM 1811 O O . ARG A 1 221 ? 4.410 14.207 17.686 1.00 97.62 221 ARG A O 1
ATOM 1818 N N . THR A 1 222 ? 2.733 12.710 17.588 1.00 96.94 222 THR A N 1
ATOM 1819 C CA . THR A 1 222 ? 3.038 12.197 16.243 1.00 96.94 222 THR A CA 1
ATOM 1820 C C . THR A 1 222 ? 2.728 13.233 15.172 1.00 96.94 222 THR A C 1
ATOM 1822 O O . THR A 1 222 ? 3.535 13.422 14.265 1.00 96.94 222 THR A O 1
ATOM 1825 N N . GLU A 1 223 ? 1.618 13.951 15.306 1.00 95.94 223 GLU A N 1
ATOM 1826 C CA . GLU A 1 223 ? 1.263 15.062 14.425 1.00 95.94 223 GLU A CA 1
ATOM 1827 C C . GLU A 1 223 ? 2.315 16.182 14.486 1.00 95.94 223 GLU A C 1
ATOM 1829 O O . GLU A 1 223 ? 2.868 16.593 13.464 1.00 95.94 223 GLU A O 1
ATOM 1834 N N . PHE A 1 224 ? 2.720 16.583 15.695 1.00 97.69 224 PHE A N 1
ATOM 1835 C CA . PHE A 1 224 ? 3.711 17.644 15.898 1.00 97.69 224 PHE A CA 1
ATOM 1836 C C . PHE A 1 224 ? 5.136 17.242 15.499 1.00 97.69 224 PHE A C 1
ATOM 1838 O O . PHE A 1 224 ? 6.013 18.105 15.392 1.00 97.69 224 PHE A O 1
ATOM 1845 N N . LYS A 1 225 ? 5.395 15.961 15.188 1.00 97.44 225 LYS A N 1
ATOM 1846 C CA . LYS A 1 225 ? 6.669 15.567 14.566 1.00 97.44 225 LYS A CA 1
ATOM 1847 C C . LYS A 1 225 ? 6.902 16.254 13.228 1.00 97.44 225 LYS A C 1
ATOM 1849 O O . LYS A 1 225 ? 8.066 16.395 12.864 1.00 97.44 225 LYS A O 1
ATOM 1854 N N . ALA A 1 226 ? 5.862 16.737 12.547 1.00 94.88 226 ALA A N 1
ATOM 1855 C CA . ALA A 1 226 ? 6.010 17.531 11.329 1.00 94.88 226 ALA A CA 1
ATOM 1856 C C . ALA A 1 226 ? 6.883 18.787 11.527 1.00 94.88 226 ALA A C 1
ATOM 1858 O O . ALA A 1 226 ? 7.607 19.171 10.613 1.00 94.88 226 ALA A O 1
ATOM 1859 N N . TYR A 1 227 ? 6.876 19.380 12.726 1.00 97.12 227 TYR A N 1
ATOM 1860 C CA . TYR A 1 227 ? 7.669 20.573 13.053 1.00 97.12 227 TYR A CA 1
ATOM 1861 C C . TYR A 1 227 ? 9.066 20.252 13.599 1.00 97.12 227 TYR A C 1
ATOM 1863 O O . TYR A 1 227 ? 9.902 21.139 13.728 1.00 97.12 227 TYR A O 1
ATOM 1871 N N . GLN A 1 228 ? 9.327 18.986 13.933 1.00 96.81 228 GLN A N 1
ATOM 1872 C CA . GLN A 1 228 ? 10.593 18.540 14.527 1.00 96.81 228 GLN A CA 1
ATOM 1873 C C . GLN A 1 228 ? 11.455 17.751 13.537 1.00 96.81 228 GLN A C 1
ATOM 1875 O O . GLN A 1 228 ? 12.679 17.741 13.638 1.00 96.81 228 GLN A O 1
ATOM 1880 N N . ILE A 1 229 ? 10.822 17.035 12.606 1.00 96.38 229 ILE A N 1
ATOM 1881 C CA . ILE A 1 229 ? 11.469 16.086 11.705 1.00 96.38 229 ILE A CA 1
ATOM 1882 C C . ILE A 1 229 ? 11.125 16.463 10.265 1.00 96.38 229 ILE A C 1
ATOM 1884 O O . ILE A 1 229 ? 9.971 16.417 9.855 1.00 96.38 229 ILE A O 1
ATOM 1888 N N . LEU A 1 230 ? 12.153 16.732 9.455 1.00 94.81 230 LEU A N 1
ATOM 1889 C CA . LEU A 1 230 ? 11.993 17.100 8.040 1.00 94.81 230 LEU A CA 1
ATOM 1890 C C . LEU A 1 230 ? 11.365 15.980 7.185 1.00 94.81 230 LEU A C 1
ATOM 1892 O O . LEU A 1 230 ? 10.758 16.221 6.141 1.00 94.81 230 LEU A O 1
ATOM 1896 N N . LYS A 1 231 ? 11.534 14.721 7.601 1.00 92.88 231 LYS A N 1
ATOM 1897 C CA . LYS A 1 231 ? 10.932 13.566 6.933 1.00 92.88 231 LYS A CA 1
ATOM 1898 C C . LYS A 1 231 ? 9.425 13.531 7.205 1.00 92.88 231 LYS A C 1
ATOM 1900 O O . LYS A 1 231 ? 8.998 13.175 8.297 1.00 92.88 231 LYS A O 1
ATOM 1905 N N . GLN A 1 232 ? 8.638 13.771 6.161 1.00 92.50 232 GLN A N 1
ATOM 1906 C CA . GLN A 1 232 ? 7.182 13.655 6.207 1.00 92.50 232 GLN A CA 1
ATOM 1907 C C . GLN A 1 232 ? 6.726 12.209 6.492 1.00 92.50 232 GLN A C 1
ATOM 1909 O O . GLN A 1 232 ? 7.195 11.258 5.854 1.00 92.50 232 GLN A O 1
ATOM 1914 N N . ASN A 1 233 ? 5.793 12.060 7.437 1.00 94.56 233 ASN A N 1
ATOM 1915 C CA . ASN A 1 233 ? 5.150 10.795 7.784 1.00 94.56 233 ASN A CA 1
ATOM 1916 C C . ASN A 1 233 ? 3.711 10.755 7.227 1.00 94.56 233 ASN A C 1
ATOM 1918 O O . ASN A 1 233 ? 2.881 11.540 7.678 1.00 94.56 233 ASN A O 1
ATOM 1922 N N . PRO A 1 234 ? 3.382 9.849 6.289 1.00 95.88 234 PRO A N 1
ATOM 1923 C CA . PRO A 1 234 ? 2.011 9.702 5.797 1.00 95.88 234 PRO A CA 1
ATOM 1924 C C . PRO A 1 234 ? 1.072 9.026 6.813 1.00 95.88 234 PRO A C 1
ATOM 1926 O O . PRO A 1 234 ? -0.140 9.136 6.681 1.00 95.88 234 PRO A O 1
ATOM 1929 N N . PHE A 1 235 ? 1.611 8.371 7.845 1.00 97.75 235 PHE A N 1
ATOM 1930 C CA . PHE A 1 235 ? 0.855 7.722 8.921 1.00 97.75 235 PHE A CA 1
ATOM 1931 C C . PHE A 1 235 ? 0.903 8.556 10.206 1.00 97.75 235 PHE A C 1
ATOM 1933 O O . PHE A 1 235 ? 1.206 8.044 11.278 1.00 97.75 235 PHE A O 1
ATOM 1940 N N . TRP A 1 236 ? 0.693 9.867 10.096 1.00 96.88 236 TRP A N 1
ATOM 1941 C CA . TRP A 1 236 ? 0.718 10.783 11.243 1.00 96.88 236 TRP A CA 1
ATOM 1942 C C . TRP A 1 236 ? -0.443 10.539 12.225 1.00 96.88 236 TRP A C 1
ATOM 1944 O O . TRP A 1 236 ? -0.324 10.844 13.407 1.00 96.88 236 TRP A O 1
ATOM 1954 N N . TRP A 1 237 ? -1.537 9.945 11.741 1.00 97.44 237 TRP A N 1
ATOM 1955 C CA . TRP A 1 237 ? -2.787 9.731 12.473 1.00 97.44 237 TRP A CA 1
ATOM 1956 C C . TRP A 1 237 ? -2.836 8.427 13.289 1.00 97.44 237 TRP A C 1
ATOM 1958 O O . TRP A 1 237 ? -3.694 8.289 14.162 1.00 97.44 237 TRP A O 1
ATOM 1968 N N . THR A 1 238 ? -1.939 7.468 13.031 1.00 97.75 238 THR A N 1
ATOM 1969 C CA . THR A 1 238 ? -1.955 6.135 13.660 1.00 97.75 238 THR A CA 1
ATOM 1970 C C . THR A 1 238 ? -0.583 5.712 14.167 1.00 97.75 238 THR A C 1
ATOM 1972 O O . THR A 1 238 ? 0.453 6.175 13.690 1.00 97.75 238 THR A O 1
ATOM 1975 N N . HIS A 1 239 ? -0.569 4.791 15.128 1.00 97.50 239 HIS A N 1
ATOM 1976 C CA . HIS A 1 239 ? 0.650 4.169 15.620 1.00 97.50 239 HIS A CA 1
ATOM 1977 C C . HIS A 1 239 ? 0.425 2.679 15.879 1.00 97.50 239 HIS A C 1
ATOM 1979 O O . HIS A 1 239 ? -0.391 2.310 16.718 1.00 97.50 239 HIS A O 1
ATOM 1985 N N . GLN A 1 240 ? 1.199 1.813 15.217 1.00 96.44 240 GLN A N 1
A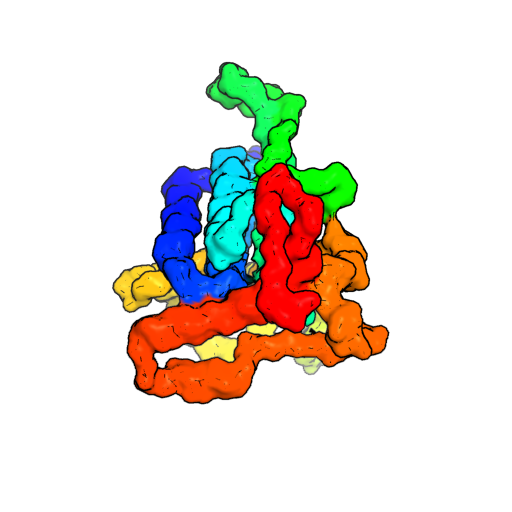TOM 1986 C CA . GLN A 1 240 ? 0.985 0.357 15.255 1.00 96.44 240 GLN A CA 1
ATOM 1987 C C . GLN A 1 240 ? 1.083 -0.253 16.657 1.00 96.44 240 GLN A C 1
ATOM 1989 O O . GLN A 1 240 ? 0.456 -1.274 16.913 1.00 96.44 240 GLN A O 1
ATOM 1994 N N . ARG A 1 241 ? 1.839 0.359 17.579 1.00 96.56 241 ARG A N 1
ATOM 1995 C CA . ARG A 1 241 ? 1.892 -0.137 18.964 1.00 96.56 241 ARG A CA 1
ATOM 1996 C C . ARG A 1 241 ? 0.590 0.104 19.734 1.00 96.56 241 ARG A C 1
ATOM 1998 O O . ARG A 1 241 ? 0.270 -0.681 20.610 1.00 96.56 241 ARG A O 1
ATOM 2005 N N . HIS A 1 242 ? -0.164 1.148 19.392 1.00 96.69 242 HIS A N 1
ATOM 2006 C CA . HIS A 1 242 ? -1.396 1.518 20.100 1.00 96.69 242 HIS A CA 1
ATOM 2007 C C . HIS A 1 242 ? -2.647 1.066 19.346 1.00 96.69 242 HIS A C 1
ATOM 2009 O O . HIS A 1 242 ? -3.515 0.428 19.925 1.00 96.69 242 HIS A O 1
ATOM 2015 N N . ASP A 1 243 ? -2.717 1.353 18.047 1.00 97.62 243 ASP A N 1
ATOM 2016 C CA . ASP A 1 243 ? -3.878 1.024 17.212 1.00 97.62 243 ASP A CA 1
ATOM 2017 C C . ASP A 1 243 ? -3.802 -0.392 16.621 1.00 97.62 243 ASP A C 1
ATOM 2019 O O . ASP A 1 243 ? -4.821 -0.958 16.232 1.00 97.62 243 ASP A O 1
ATOM 2023 N N . GLY A 1 244 ? -2.597 -0.965 16.534 1.00 96.62 244 GLY A N 1
ATOM 2024 C CA . GLY A 1 244 ? -2.321 -2.159 15.740 1.00 96.62 244 GLY A CA 1
ATOM 2025 C C . GLY A 1 244 ? -2.138 -1.854 14.254 1.00 96.62 244 GLY A C 1
ATOM 2026 O O . GLY A 1 244 ? -2.110 -0.703 13.811 1.00 96.62 244 GLY A O 1
ATOM 2027 N N . LYS A 1 245 ? -1.965 -2.904 13.448 1.00 96.88 245 LYS A N 1
ATOM 2028 C CA . LYS A 1 245 ? -1.868 -2.768 11.992 1.00 96.88 245 LYS A CA 1
ATOM 2029 C C . LYS A 1 245 ? -3.277 -2.731 11.395 1.00 96.88 245 LYS A C 1
ATOM 2031 O O . LYS A 1 245 ? -3.995 -3.724 11.410 1.00 96.88 245 LYS A O 1
ATOM 2036 N N . LEU A 1 246 ? -3.669 -1.580 10.853 1.00 97.06 246 LEU A N 1
ATOM 2037 C CA . LEU A 1 246 ? -5.045 -1.329 10.401 1.00 97.06 246 LEU A CA 1
ATOM 2038 C C . LEU A 1 246 ? -5.346 -1.798 8.969 1.00 97.06 246 LEU A C 1
ATOM 2040 O O . LEU A 1 246 ? -6.444 -1.574 8.474 1.00 97.06 246 LEU A O 1
ATOM 2044 N N . TRP A 1 247 ? -4.393 -2.439 8.295 1.00 96.56 247 TRP A N 1
ATOM 2045 C CA . TRP A 1 247 ? -4.567 -2.979 6.947 1.00 96.56 247 TRP A CA 1
ATOM 2046 C C . TRP A 1 247 ? -3.694 -4.216 6.737 1.00 96.56 247 TRP A C 1
ATOM 2048 O O . TRP A 1 247 ? -2.567 -4.301 7.243 1.00 96.56 247 TRP A O 1
ATOM 2058 N N . ASN A 1 248 ? -4.178 -5.149 5.921 1.00 95.50 248 ASN A N 1
ATOM 2059 C CA . ASN A 1 248 ? -3.436 -6.330 5.505 1.00 95.50 248 ASN A CA 1
ATOM 2060 C C . ASN A 1 248 ? -3.531 -6.491 3.983 1.00 95.50 248 ASN A C 1
ATOM 2062 O O . ASN A 1 248 ? -4.615 -6.609 3.433 1.00 95.50 248 ASN A O 1
ATOM 2066 N N . LEU A 1 249 ? -2.379 -6.483 3.310 1.00 95.69 249 LEU A N 1
ATOM 2067 C CA . LEU A 1 249 ? -2.276 -6.549 1.848 1.00 95.69 249 LEU A CA 1
ATOM 2068 C C . LEU A 1 249 ? -1.636 -7.864 1.384 1.00 95.69 249 LEU A C 1
ATOM 2070 O O . LEU A 1 249 ? -1.046 -7.925 0.308 1.00 95.69 249 LEU A O 1
ATOM 2074 N N . ASN A 1 250 ? -1.684 -8.908 2.215 1.00 94.12 250 ASN A N 1
ATOM 2075 C CA . ASN A 1 250 ? -1.153 -10.212 1.834 1.00 94.12 250 ASN A CA 1
ATOM 2076 C C . ASN A 1 250 ? -1.950 -10.825 0.681 1.00 94.12 250 ASN A C 1
ATOM 2078 O O . ASN A 1 250 ? -1.334 -11.254 -0.289 1.00 94.12 250 ASN A O 1
ATOM 2082 N N . ASN A 1 251 ? -3.282 -10.751 0.735 1.00 95.25 251 ASN A N 1
ATOM 2083 C CA . ASN A 1 251 ? -4.146 -11.250 -0.337 1.00 95.25 251 ASN A CA 1
ATOM 2084 C C . ASN A 1 251 ? -3.917 -10.477 -1.641 1.00 95.25 251 ASN A C 1
ATOM 2086 O O . ASN A 1 251 ? -3.749 -11.097 -2.679 1.00 95.25 251 ASN A O 1
ATOM 2090 N N . TYR A 1 252 ? -3.740 -9.149 -1.571 1.00 96.12 252 TYR A N 1
ATOM 2091 C CA . TYR A 1 252 ? -3.385 -8.337 -2.744 1.00 96.12 252 TYR A CA 1
ATOM 2092 C C . TYR A 1 252 ? -2.142 -8.878 -3.459 1.00 96.12 252 TYR A C 1
ATOM 2094 O O . TYR A 1 252 ? -2.088 -8.903 -4.683 1.00 96.12 252 TYR A O 1
ATOM 2102 N N . ARG A 1 253 ? -1.123 -9.309 -2.705 1.00 94.12 253 ARG A N 1
ATOM 2103 C CA . ARG A 1 253 ? 0.100 -9.876 -3.284 1.00 94.12 253 ARG A CA 1
ATOM 2104 C C . ARG A 1 253 ? -0.184 -11.190 -4.009 1.00 94.12 253 ARG A C 1
ATOM 2106 O O . ARG A 1 253 ? 0.301 -11.365 -5.120 1.00 94.12 253 ARG A O 1
ATOM 2113 N N . THR A 1 254 ? -0.929 -12.093 -3.375 1.00 94.75 254 THR A N 1
ATOM 2114 C CA . THR A 1 254 ? -1.284 -13.398 -3.948 1.00 94.75 254 THR A CA 1
ATOM 2115 C C . THR A 1 254 ? -2.116 -13.226 -5.214 1.00 94.75 254 THR A C 1
ATOM 2117 O O . THR A 1 254 ? -1.769 -13.774 -6.257 1.00 94.75 254 THR A O 1
ATOM 2120 N N . ASP A 1 255 ? -3.142 -12.385 -5.154 1.00 94.94 255 ASP A N 1
ATOM 2121 C CA . ASP A 1 255 ? -4.061 -12.157 -6.266 1.00 94.94 255 ASP A CA 1
ATOM 2122 C C . ASP A 1 255 ? -3.379 -11.393 -7.407 1.00 94.94 255 ASP A C 1
ATOM 2124 O O . ASP A 1 255 ? -3.664 -11.643 -8.573 1.00 94.94 255 ASP A O 1
ATOM 2128 N N . MET A 1 256 ? -2.406 -10.522 -7.101 1.00 94.19 256 MET A N 1
ATOM 2129 C CA . MET A 1 256 ? -1.558 -9.899 -8.120 1.00 94.19 256 MET A CA 1
ATOM 2130 C C . MET A 1 256 ? -0.733 -10.935 -8.885 1.00 94.19 256 MET A C 1
ATOM 2132 O O . MET A 1 256 ? -0.614 -10.833 -10.099 1.00 94.19 256 MET A O 1
ATOM 2136 N N . ILE A 1 257 ? -0.167 -11.937 -8.206 1.00 92.88 257 ILE A N 1
ATOM 2137 C CA . ILE A 1 257 ? 0.576 -13.009 -8.886 1.00 92.88 257 ILE A CA 1
ATOM 2138 C C . ILE A 1 257 ? -0.354 -13.766 -9.837 1.00 92.88 257 ILE A C 1
ATOM 2140 O O . ILE A 1 257 ? 0.013 -14.004 -10.983 1.00 92.88 257 ILE A O 1
ATOM 2144 N N . GLN A 1 258 ? -1.566 -14.096 -9.390 1.00 92.06 258 GLN A N 1
ATOM 2145 C CA . GLN A 1 258 ? -2.547 -14.797 -10.221 1.00 92.06 258 GLN A CA 1
ATOM 2146 C C . GLN A 1 258 ? -2.987 -13.957 -11.426 1.00 92.06 258 GLN A C 1
ATOM 2148 O O . GLN A 1 258 ? -2.966 -14.444 -12.553 1.00 92.06 258 GLN A O 1
ATOM 2153 N N . ALA A 1 259 ? -3.282 -12.673 -11.219 1.00 90.06 259 ALA A N 1
ATOM 2154 C CA . ALA A 1 259 ? -3.657 -11.745 -12.287 1.00 90.06 259 ALA A CA 1
ATOM 2155 C C . ALA A 1 259 ? -2.555 -11.527 -13.341 1.00 90.06 259 ALA A C 1
ATOM 2157 O O . ALA A 1 259 ? -2.831 -11.143 -14.476 1.00 90.06 259 ALA A O 1
ATOM 2158 N N . LEU A 1 260 ? -1.293 -11.762 -12.977 1.00 90.00 260 LEU A N 1
ATOM 2159 C CA . LEU A 1 260 ? -0.151 -11.680 -13.886 1.00 90.00 260 LEU A CA 1
ATOM 2160 C C . LEU A 1 260 ? 0.167 -13.016 -14.585 1.00 90.00 260 LEU A C 1
ATOM 2162 O O . LEU A 1 260 ? 1.184 -13.098 -15.269 1.00 90.00 260 LEU A O 1
ATOM 2166 N N . GLY A 1 261 ? -0.686 -14.038 -14.446 1.00 88.81 261 GLY A N 1
ATOM 2167 C CA . GLY A 1 261 ? -0.502 -15.350 -15.080 1.00 88.81 261 GLY A CA 1
ATOM 2168 C C . GLY A 1 261 ? 0.224 -16.378 -14.206 1.00 88.81 261 GLY A C 1
ATOM 2169 O O . GLY A 1 261 ? 0.813 -17.325 -14.724 1.00 88.81 261 GLY A O 1
ATOM 2170 N N . GLY A 1 262 ? 0.211 -16.197 -12.883 1.00 90.56 262 GLY A N 1
ATOM 2171 C CA . GLY A 1 262 ? 0.907 -17.075 -11.943 1.00 90.56 262 GLY A CA 1
ATOM 2172 C C . GLY A 1 262 ? 2.423 -16.853 -11.929 1.00 90.56 262 GLY A C 1
ATOM 2173 O O . GLY A 1 262 ? 2.964 -16.012 -12.643 1.00 90.56 262 GLY A O 1
ATOM 2174 N N . VAL A 1 263 ? 3.138 -17.605 -11.086 1.00 92.38 263 VAL A N 1
ATOM 2175 C CA . VAL A 1 263 ? 4.599 -17.447 -10.964 1.00 92.38 263 VAL A CA 1
ATOM 2176 C C . VAL A 1 263 ? 5.307 -17.831 -12.263 1.00 92.38 263 VAL A C 1
ATOM 2178 O O . VAL A 1 263 ? 6.173 -17.094 -12.718 1.00 92.38 263 VAL A O 1
ATOM 2181 N N . GLU A 1 264 ? 4.912 -18.935 -12.897 1.00 89.38 264 GLU A N 1
ATOM 2182 C CA . GLU A 1 264 ? 5.524 -19.391 -14.150 1.00 89.38 264 GLU A CA 1
ATOM 2183 C C . GLU A 1 264 ? 5.310 -18.390 -15.290 1.00 89.38 264 GLU A C 1
ATOM 2185 O O . GLU A 1 264 ? 6.281 -17.999 -15.935 1.00 89.38 264 GLU A O 1
ATOM 2190 N N . GLY A 1 265 ? 4.082 -17.884 -15.467 1.00 89.62 265 GLY A N 1
ATOM 2191 C CA . GLY A 1 265 ? 3.783 -16.862 -16.473 1.00 89.62 265 GLY A CA 1
ATOM 2192 C C . GLY A 1 265 ? 4.596 -15.582 -16.272 1.00 89.62 265 GLY A C 1
ATOM 2193 O O . GLY A 1 265 ? 5.120 -15.021 -17.232 1.00 89.62 265 GLY A O 1
ATOM 2194 N N . ILE A 1 266 ? 4.800 -15.159 -15.020 1.00 91.94 266 ILE A N 1
ATOM 2195 C CA . ILE A 1 266 ? 5.693 -14.039 -14.695 1.00 91.94 266 ILE A CA 1
ATOM 2196 C C . ILE A 1 266 ? 7.141 -14.353 -15.098 1.00 91.94 266 ILE A C 1
ATOM 2198 O O . ILE A 1 266 ? 7.818 -13.491 -15.658 1.00 91.94 266 ILE A O 1
ATOM 2202 N N . LEU A 1 267 ? 7.639 -15.558 -14.809 1.00 92.94 267 LEU A N 1
ATOM 2203 C CA . LEU A 1 267 ? 9.037 -15.923 -15.053 1.00 92.94 267 LEU A CA 1
ATOM 2204 C C . LEU A 1 267 ? 9.385 -16.051 -16.542 1.00 92.94 267 LEU A C 1
ATOM 2206 O O . LEU A 1 267 ? 10.544 -15.819 -16.886 1.00 92.94 267 LEU A O 1
ATOM 2210 N N . GLU A 1 268 ? 8.418 -16.298 -17.429 1.00 90.44 268 GLU A N 1
ATOM 2211 C CA . GLU A 1 268 ? 8.619 -16.244 -18.891 1.00 90.44 268 GLU A CA 1
ATOM 2212 C C . GLU A 1 268 ? 9.092 -14.869 -19.385 1.00 90.44 268 GLU A C 1
ATOM 2214 O O . GLU A 1 268 ? 9.800 -14.752 -20.384 1.00 90.44 268 GLU A O 1
ATOM 2219 N N . HIS A 1 269 ? 8.763 -13.806 -18.650 1.00 91.19 269 HIS A N 1
ATOM 2220 C CA . HIS A 1 269 ? 9.211 -12.448 -18.952 1.00 91.19 269 HIS A CA 1
ATOM 2221 C C . HIS A 1 269 ? 10.638 -12.143 -18.470 1.00 91.19 269 HIS A C 1
ATOM 2223 O O . HIS A 1 269 ? 11.132 -11.024 -18.678 1.00 91.19 269 HIS A O 1
ATOM 2229 N N . THR A 1 270 ? 11.290 -13.103 -17.814 1.00 94.06 270 THR A N 1
ATOM 2230 C CA . THR A 1 270 ? 12.541 -12.914 -17.076 1.00 94.06 270 THR A CA 1
ATOM 2231 C C . THR A 1 270 ? 13.665 -13.803 -17.598 1.00 94.06 270 THR A C 1
ATOM 2233 O O . THR A 1 270 ? 13.454 -14.727 -18.378 1.00 94.06 270 THR A O 1
ATOM 2236 N N . LEU A 1 271 ? 14.888 -13.559 -17.125 1.00 95.06 271 LEU A N 1
ATOM 2237 C CA . LEU A 1 271 ? 16.057 -14.384 -17.436 1.00 95.06 271 LEU A CA 1
ATOM 2238 C C . LEU A 1 271 ? 16.077 -15.722 -16.664 1.00 95.06 271 LEU A C 1
ATOM 2240 O O . LEU A 1 271 ? 17.079 -16.427 -16.708 1.00 95.06 271 LEU A O 1
ATOM 2244 N N . PHE A 1 272 ? 15.001 -16.104 -15.963 1.00 94.50 272 PHE A N 1
ATOM 2245 C CA . PHE A 1 272 ? 14.955 -17.303 -15.118 1.00 94.50 272 PHE A CA 1
ATOM 2246 C C . PHE A 1 272 ? 15.429 -18.575 -15.835 1.00 94.50 272 PHE A C 1
ATOM 2248 O O . PHE A 1 272 ? 16.343 -19.238 -15.351 1.00 94.50 272 PHE A O 1
ATOM 2255 N N . ARG A 1 273 ? 14.913 -18.870 -17.034 1.00 92.19 273 ARG A N 1
ATOM 2256 C CA . ARG A 1 273 ? 15.350 -20.044 -17.817 1.00 92.19 273 ARG A CA 1
ATOM 2257 C C . ARG A 1 273 ? 16.851 -20.023 -18.140 1.00 92.19 273 ARG A C 1
ATOM 2259 O O . ARG A 1 273 ? 17.488 -21.069 -18.158 1.00 92.19 273 ARG A O 1
ATOM 2266 N N . GLY A 1 274 ? 17.432 -18.836 -18.324 1.00 93.19 274 GLY A N 1
ATOM 2267 C CA . GLY A 1 274 ? 18.869 -18.658 -18.549 1.00 93.19 274 GLY A CA 1
ATOM 2268 C C . GLY A 1 274 ? 19.734 -18.945 -17.316 1.00 93.19 274 GLY A C 1
ATOM 2269 O O . GLY A 1 274 ? 20.921 -19.211 -17.461 1.00 93.19 274 GLY A O 1
ATOM 2270 N N . THR A 1 275 ? 19.158 -18.928 -16.109 1.00 93.56 275 THR A N 1
ATOM 2271 C CA . THR A 1 275 ? 19.868 -19.319 -14.874 1.00 93.56 275 THR A CA 1
ATOM 2272 C C . THR A 1 275 ? 19.961 -20.833 -14.685 1.00 93.56 275 THR A C 1
ATOM 2274 O O . THR A 1 275 ? 20.743 -21.287 -13.856 1.00 93.56 275 THR A O 1
ATOM 2277 N N . TYR A 1 276 ? 19.188 -21.605 -15.458 1.00 94.56 276 TYR A N 1
ATOM 2278 C CA . TYR A 1 276 ? 19.179 -23.069 -15.444 1.00 94.56 276 TYR A CA 1
ATOM 2279 C C . TYR A 1 276 ? 18.848 -23.702 -14.074 1.00 94.56 276 TYR A C 1
ATOM 2281 O O . TYR A 1 276 ? 19.190 -24.855 -13.811 1.00 94.56 276 TYR A O 1
ATOM 2289 N N . PHE A 1 277 ? 18.158 -22.973 -13.187 1.00 93.69 277 PHE A N 1
ATOM 2290 C CA . PHE A 1 277 ? 17.587 -23.569 -11.978 1.00 93.69 277 PHE A CA 1
ATOM 2291 C C . PHE A 1 277 ? 16.399 -24.481 -12.335 1.00 93.69 277 PHE A C 1
ATOM 2293 O O . PHE A 1 277 ? 15.583 -24.107 -13.178 1.00 93.69 277 PHE A O 1
ATOM 2300 N N . PRO A 1 278 ? 16.260 -25.654 -11.684 1.00 91.62 278 PRO A N 1
ATOM 2301 C CA . PRO A 1 278 ? 15.190 -26.607 -11.990 1.00 91.62 278 PRO A CA 1
ATOM 2302 C C . PRO A 1 278 ? 13.809 -26.149 -11.497 1.00 91.62 278 PRO A C 1
ATOM 2304 O O . PRO A 1 278 ? 12.796 -26.549 -12.057 1.00 91.62 278 PRO A O 1
ATOM 2307 N N . THR A 1 279 ? 13.758 -25.323 -10.448 1.00 92.31 279 THR A N 1
ATOM 2308 C CA . THR A 1 279 ? 12.526 -24.758 -9.886 1.00 92.31 279 THR A CA 1
ATOM 2309 C C . THR A 1 279 ? 12.783 -23.344 -9.375 1.00 92.31 279 THR A C 1
ATOM 2311 O O . THR A 1 279 ? 13.916 -22.976 -9.056 1.00 92.31 279 THR A O 1
ATOM 2314 N N . TRP A 1 280 ? 11.726 -22.536 -9.326 1.00 89.25 280 TRP A N 1
ATOM 2315 C CA . TRP A 1 280 ? 11.745 -21.205 -8.725 1.00 89.25 280 TRP A CA 1
ATOM 2316 C C . TRP A 1 280 ? 11.567 -21.252 -7.200 1.00 89.25 280 TRP A C 1
ATOM 2318 O O . TRP A 1 280 ? 11.848 -20.270 -6.509 1.00 89.25 280 TRP A O 1
ATOM 2328 N N . GLU A 1 281 ? 11.102 -22.383 -6.666 1.00 89.88 281 GLU A N 1
ATOM 2329 C CA . GLU A 1 281 ? 10.906 -22.589 -5.235 1.00 89.88 281 GLU A CA 1
ATOM 2330 C C . GLU A 1 281 ? 12.242 -22.550 -4.481 1.00 89.88 281 GLU A C 1
ATOM 2332 O O . GLU A 1 281 ? 13.250 -23.102 -4.915 1.00 89.88 281 GLU A O 1
ATOM 2337 N N . GLY A 1 282 ? 12.262 -21.871 -3.331 1.00 82.38 282 GLY A N 1
ATOM 2338 C CA . GLY A 1 282 ? 13.476 -21.729 -2.520 1.00 82.38 282 GLY A CA 1
ATOM 2339 C C . GLY A 1 282 ? 14.501 -20.729 -3.066 1.00 82.38 282 GLY A C 1
ATOM 2340 O O . GLY A 1 282 ? 15.567 -20.576 -2.470 1.00 82.38 282 GLY A O 1
ATOM 2341 N N . LEU A 1 283 ? 14.195 -20.009 -4.151 1.00 85.38 283 LEU A N 1
ATOM 2342 C CA . LEU A 1 283 ? 15.018 -18.886 -4.586 1.00 85.38 283 LEU A CA 1
ATOM 2343 C C . LEU A 1 283 ? 14.758 -17.649 -3.731 1.00 85.38 283 LEU A C 1
ATOM 2345 O O . LEU A 1 283 ? 13.622 -17.245 -3.482 1.00 85.38 283 LEU A O 1
ATOM 2349 N N . PHE A 1 284 ? 15.847 -17.002 -3.324 1.00 80.31 284 PHE A N 1
ATOM 2350 C CA . PHE A 1 284 ? 15.800 -15.802 -2.505 1.00 80.31 284 PHE A CA 1
ATOM 2351 C C . PHE A 1 284 ? 16.440 -14.630 -3.235 1.00 80.31 284 PHE A C 1
ATOM 2353 O O . PHE A 1 284 ? 17.619 -14.641 -3.584 1.00 80.31 284 PHE A O 1
ATOM 2360 N N . TRP A 1 285 ? 15.663 -13.563 -3.399 1.00 79.06 285 TRP A N 1
ATOM 2361 C CA . TRP A 1 285 ? 16.191 -12.279 -3.836 1.00 79.06 285 TRP A CA 1
ATOM 2362 C C . TRP A 1 285 ? 16.911 -11.600 -2.678 1.00 79.06 285 TRP A C 1
ATOM 2364 O O . TRP A 1 285 ? 16.286 -11.027 -1.781 1.00 79.06 285 TRP A O 1
ATOM 2374 N N . GLU A 1 286 ? 18.240 -11.641 -2.702 1.00 68.12 286 GLU A N 1
ATOM 2375 C CA . GLU A 1 286 ? 19.055 -10.985 -1.686 1.00 68.12 286 GLU A CA 1
ATOM 2376 C C . GLU A 1 286 ? 18.788 -9.463 -1.682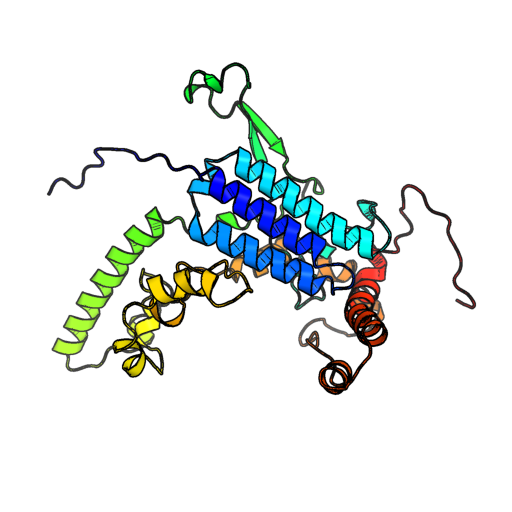 1.00 68.12 286 GLU A C 1
ATOM 2378 O O . GLU A 1 286 ? 18.878 -8.771 -2.711 1.00 68.12 286 GLU A O 1
ATOM 2383 N N . ARG A 1 287 ? 18.385 -8.930 -0.518 1.00 61.50 287 ARG A N 1
ATOM 2384 C CA . ARG A 1 287 ? 17.897 -7.543 -0.376 1.00 61.50 287 ARG A CA 1
ATOM 2385 C C . ARG A 1 287 ? 19.004 -6.493 -0.488 1.00 61.50 287 ARG A C 1
ATOM 2387 O O . ARG A 1 287 ? 18.708 -5.371 -0.901 1.00 61.50 287 ARG A O 1
ATOM 2394 N N . ALA A 1 288 ? 20.232 -6.852 -0.139 1.00 60.88 288 ALA A N 1
ATOM 2395 C CA . ALA A 1 288 ? 21.448 -6.080 -0.349 1.00 60.88 288 ALA A CA 1
ATOM 2396 C C . ALA A 1 288 ? 22.613 -7.069 -0.365 1.00 60.88 288 ALA A C 1
ATOM 2398 O O . ALA A 1 288 ? 22.664 -7.949 0.488 1.00 60.88 288 ALA A O 1
ATOM 2399 N N . SER A 1 289 ? 23.519 -6.934 -1.327 1.00 66.94 289 SER A N 1
ATOM 2400 C CA . SER A 1 289 ? 24.737 -7.751 -1.328 1.00 66.94 289 SER A CA 1
ATOM 2401 C C . SER A 1 289 ? 25.655 -7.322 -0.177 1.00 66.94 289 SER A C 1
ATOM 2403 O O . SER A 1 289 ? 25.713 -6.134 0.161 1.00 66.94 289 SER A O 1
ATOM 2405 N N . GLY A 1 290 ? 26.450 -8.246 0.375 1.00 71.25 290 GLY A N 1
ATOM 2406 C CA . GLY A 1 290 ? 27.480 -7.906 1.372 1.00 71.25 290 GLY A CA 1
ATOM 2407 C C . GLY A 1 290 ? 28.438 -6.795 0.903 1.00 71.25 290 GLY A C 1
ATOM 2408 O O . GLY A 1 290 ? 28.927 -5.994 1.702 1.00 71.25 290 GLY A O 1
ATOM 2409 N N . PHE A 1 291 ? 28.635 -6.660 -0.415 1.00 80.69 291 PHE A N 1
ATOM 2410 C CA . PHE A 1 291 ? 29.381 -5.554 -1.014 1.00 80.69 291 PHE A CA 1
ATOM 2411 C C . PHE A 1 291 ? 28.719 -4.186 -0.777 1.00 80.69 291 PHE A C 1
ATOM 2413 O O . PHE A 1 291 ? 29.389 -3.254 -0.323 1.00 80.69 291 PHE A O 1
ATOM 2420 N N . GLU A 1 292 ? 27.413 -4.054 -1.033 1.00 77.62 292 GLU A N 1
ATOM 2421 C CA . GLU A 1 292 ? 26.670 -2.801 -0.830 1.00 77.62 292 GLU A CA 1
ATOM 2422 C C . GLU A 1 292 ? 26.675 -2.372 0.640 1.00 77.62 292 GLU A C 1
ATOM 2424 O O . GLU A 1 292 ? 26.812 -1.181 0.931 1.00 77.62 292 GLU A O 1
ATOM 2429 N N . GLU A 1 293 ? 26.585 -3.328 1.568 1.00 79.62 293 GLU A N 1
ATOM 2430 C CA . GLU A 1 293 ? 26.691 -3.054 3.003 1.00 79.62 293 GLU A CA 1
ATOM 2431 C C . GLU A 1 293 ? 28.096 -2.594 3.398 1.00 79.62 293 GLU A C 1
ATOM 2433 O O . GLU A 1 293 ? 28.234 -1.569 4.073 1.00 79.62 293 GLU A O 1
ATOM 2438 N N . SER A 1 294 ? 29.140 -3.269 2.902 1.00 82.62 294 SER A N 1
ATOM 2439 C CA . SER A 1 294 ? 30.536 -2.901 3.177 1.00 82.62 294 SER A CA 1
ATOM 2440 C C . SER A 1 294 ? 30.896 -1.491 2.685 1.00 82.62 294 SER A C 1
ATOM 2442 O O . SER A 1 294 ? 31.758 -0.825 3.261 1.00 82.62 294 SER A O 1
ATOM 2444 N N . MET A 1 295 ? 30.228 -1.017 1.627 1.00 83.69 295 MET A N 1
ATOM 2445 C CA . MET A 1 295 ? 30.445 0.305 1.032 1.00 83.69 295 MET A CA 1
ATOM 2446 C C . MET A 1 295 ? 29.527 1.389 1.609 1.00 83.69 295 MET A C 1
ATOM 2448 O O . MET A 1 295 ? 29.821 2.576 1.466 1.00 83.69 295 MET A O 1
ATOM 2452 N N . LYS A 1 296 ? 28.440 1.017 2.297 1.00 78.69 296 LYS A N 1
ATOM 2453 C CA . LYS A 1 296 ? 27.413 1.948 2.792 1.00 78.69 296 LYS A CA 1
ATOM 2454 C C . LYS A 1 296 ? 27.954 2.987 3.774 1.00 78.69 296 LYS A C 1
ATOM 2456 O O . LYS A 1 296 ? 27.563 4.152 3.707 1.00 78.69 296 LYS A O 1
ATOM 2461 N N . PHE A 1 297 ? 28.835 2.563 4.678 1.00 81.12 297 PHE A N 1
ATOM 2462 C CA . PHE A 1 297 ? 29.409 3.415 5.727 1.00 81.12 297 PHE A CA 1
ATOM 2463 C C . PHE A 1 297 ? 30.815 3.918 5.398 1.00 81.12 297 PHE A C 1
ATOM 2465 O O . PHE A 1 297 ? 31.375 4.715 6.150 1.00 81.12 297 PHE A O 1
ATOM 2472 N N . LYS A 1 298 ? 31.381 3.505 4.258 1.00 87.81 298 LYS A N 1
ATOM 2473 C CA . LYS A 1 298 ? 32.667 4.027 3.802 1.00 87.81 298 LYS A CA 1
ATOM 2474 C C . LYS A 1 298 ? 32.530 5.478 3.346 1.00 87.81 298 LYS A C 1
ATOM 2476 O O . LYS A 1 298 ? 31.492 5.923 2.840 1.00 87.81 298 LYS A O 1
ATOM 2481 N N . LYS A 1 299 ? 33.612 6.236 3.528 1.00 87.81 299 LYS A N 1
ATOM 2482 C CA . LYS A 1 299 ? 33.716 7.613 3.044 1.00 87.81 299 LYS A CA 1
ATOM 2483 C C . LYS A 1 299 ? 33.852 7.575 1.522 1.00 87.81 299 LYS A C 1
ATOM 2485 O O . LYS A 1 299 ? 34.900 7.224 0.998 1.00 87.81 299 LYS A O 1
ATOM 2490 N N . LEU A 1 300 ? 32.763 7.905 0.837 1.00 86.88 300 LEU A N 1
ATOM 2491 C CA . LEU A 1 300 ? 32.658 7.911 -0.620 1.00 86.88 300 LEU A CA 1
ATOM 2492 C C . LEU A 1 300 ? 32.276 9.303 -1.108 1.00 86.88 300 LEU A C 1
ATOM 2494 O O . LEU A 1 300 ? 31.523 10.015 -0.437 1.00 86.88 300 LEU A O 1
ATOM 2498 N N . THR A 1 301 ? 32.739 9.663 -2.299 1.00 87.94 301 THR A N 1
ATOM 2499 C CA . THR A 1 301 ? 32.295 10.877 -2.987 1.00 87.94 301 THR A CA 1
ATOM 2500 C C . THR A 1 301 ? 30.839 10.740 -3.443 1.00 87.94 301 THR A C 1
ATOM 2502 O O . THR A 1 301 ? 30.303 9.637 -3.600 1.00 87.94 301 THR A O 1
ATOM 2505 N N . ASN A 1 302 ? 30.172 11.866 -3.707 1.00 84.38 302 ASN A N 1
ATOM 2506 C CA . ASN A 1 302 ? 28.800 11.850 -4.225 1.00 84.38 302 ASN A CA 1
ATOM 2507 C C . ASN A 1 302 ? 28.699 11.147 -5.591 1.00 84.38 302 ASN A C 1
ATOM 2509 O O . ASN A 1 302 ? 27.719 10.446 -5.843 1.00 84.38 302 ASN A O 1
ATOM 2513 N N . ALA A 1 303 ? 29.732 11.261 -6.435 1.00 84.56 303 ALA A N 1
ATOM 2514 C CA . ALA A 1 303 ? 29.814 10.551 -7.711 1.00 84.56 303 ALA A CA 1
ATOM 2515 C C . ALA A 1 303 ? 29.877 9.026 -7.512 1.00 84.56 303 ALA A C 1
ATOM 2517 O O . ALA A 1 303 ? 29.112 8.292 -8.137 1.00 84.56 303 ALA A O 1
ATOM 2518 N N . GLN A 1 304 ? 30.701 8.549 -6.570 1.00 84.44 304 GLN A N 1
ATOM 2519 C CA . GLN A 1 304 ? 30.777 7.125 -6.217 1.00 84.44 304 GLN A CA 1
ATOM 2520 C C . GLN A 1 304 ? 29.438 6.602 -5.681 1.00 84.44 304 GLN A C 1
ATOM 2522 O O . GLN A 1 304 ? 28.966 5.548 -6.103 1.00 84.44 304 GLN A O 1
ATOM 2527 N N . ARG A 1 305 ? 28.770 7.363 -4.804 1.00 82.12 305 ARG A N 1
ATOM 2528 C CA . ARG A 1 305 ? 27.433 7.006 -4.294 1.00 82.12 305 ARG A CA 1
ATOM 2529 C C . ARG A 1 305 ? 26.379 6.953 -5.402 1.00 82.12 305 ARG A C 1
ATOM 2531 O O . ARG A 1 305 ? 25.506 6.089 -5.367 1.00 82.12 305 ARG A O 1
ATOM 2538 N N . SER A 1 306 ? 26.452 7.859 -6.377 1.00 82.62 306 SER A N 1
ATOM 2539 C CA . SER A 1 306 ? 25.583 7.840 -7.560 1.00 82.62 306 SER A CA 1
ATOM 2540 C C . SER A 1 306 ? 25.793 6.562 -8.377 1.00 82.62 306 SER A C 1
ATOM 2542 O O . SER A 1 306 ? 24.819 5.884 -8.697 1.00 82.62 306 SER A O 1
ATOM 2544 N N . GLY A 1 307 ? 27.053 6.178 -8.618 1.00 83.06 307 GLY A N 1
ATOM 2545 C CA . GLY A 1 307 ? 27.402 4.922 -9.288 1.00 83.06 307 GLY A CA 1
ATOM 2546 C C . GLY A 1 307 ? 26.881 3.684 -8.551 1.00 83.06 307 GLY A C 1
ATOM 2547 O O . GLY A 1 307 ? 26.246 2.831 -9.164 1.00 83.06 307 GLY A O 1
ATOM 2548 N N . LEU A 1 308 ? 27.045 3.616 -7.225 1.00 83.62 308 LEU A N 1
ATOM 2549 C CA . LEU A 1 308 ? 26.538 2.496 -6.418 1.00 83.62 308 LEU A CA 1
ATOM 2550 C C . LEU A 1 308 ? 25.012 2.349 -6.494 1.00 83.62 308 LEU A C 1
ATOM 2552 O O . LEU A 1 308 ? 24.504 1.234 -6.563 1.00 83.62 308 LEU A O 1
ATOM 2556 N N . ASN A 1 309 ? 24.262 3.455 -6.547 1.00 81.56 309 ASN A N 1
ATOM 2557 C CA . ASN A 1 309 ? 22.806 3.391 -6.702 1.00 81.56 309 ASN A CA 1
ATOM 2558 C C . ASN A 1 309 ? 22.358 2.840 -8.072 1.00 81.56 309 ASN A C 1
ATOM 2560 O O . ASN A 1 309 ? 21.182 2.503 -8.218 1.00 81.56 309 ASN A O 1
ATOM 2564 N N . GLN A 1 310 ? 23.251 2.728 -9.065 1.00 83.81 310 GLN A N 1
ATOM 2565 C CA . GLN A 1 310 ? 22.929 2.098 -10.348 1.00 83.81 310 GLN A CA 1
ATOM 2566 C C . GLN A 1 310 ? 22.945 0.568 -10.278 1.00 83.81 310 GLN A C 1
ATOM 2568 O O . GLN A 1 310 ? 22.255 -0.064 -11.074 1.00 83.81 310 GLN A O 1
ATOM 2573 N N . ILE A 1 311 ? 23.691 -0.038 -9.347 1.00 86.12 311 ILE A N 1
ATOM 2574 C CA . ILE A 1 311 ? 23.881 -1.499 -9.292 1.00 86.12 311 ILE A CA 1
ATOM 2575 C C . ILE A 1 311 ? 22.539 -2.238 -9.137 1.00 86.12 311 ILE A C 1
ATOM 2577 O O . ILE A 1 311 ? 22.248 -3.102 -9.970 1.00 86.12 311 ILE A O 1
ATOM 2581 N N . PRO A 1 312 ? 21.644 -1.859 -8.199 1.00 88.62 312 PRO A N 1
ATOM 2582 C CA . PRO A 1 312 ? 20.330 -2.494 -8.102 1.00 88.62 312 PRO A CA 1
ATOM 2583 C C . PRO A 1 312 ? 19.478 -2.338 -9.363 1.00 88.62 312 PRO A C 1
ATOM 2585 O O . PRO A 1 312 ? 18.716 -3.241 -9.702 1.00 88.62 312 PRO A O 1
ATOM 2588 N N . ASN A 1 313 ? 19.605 -1.206 -10.065 1.00 91.19 313 ASN A N 1
ATOM 2589 C CA . ASN A 1 313 ? 18.875 -0.978 -11.310 1.00 91.19 313 ASN A CA 1
ATOM 2590 C C . ASN A 1 313 ? 19.414 -1.875 -12.428 1.00 91.19 313 ASN A C 1
ATOM 2592 O O . ASN A 1 313 ? 18.617 -2.428 -13.168 1.00 91.19 313 ASN A O 1
ATOM 2596 N N . ARG A 1 314 ? 20.734 -2.092 -12.514 1.00 90.62 314 ARG A N 1
ATOM 2597 C CA . ARG A 1 314 ? 21.328 -3.037 -13.475 1.00 90.62 314 ARG A CA 1
ATOM 2598 C C . ARG A 1 314 ? 20.853 -4.467 -13.232 1.00 90.62 314 ARG A C 1
ATOM 2600 O O . ARG A 1 314 ? 20.490 -5.139 -14.189 1.00 90.62 314 ARG A O 1
ATOM 2607 N N . ARG A 1 315 ? 20.786 -4.904 -11.967 1.00 91.00 315 ARG A N 1
ATOM 2608 C CA . ARG A 1 315 ? 20.224 -6.219 -11.603 1.00 91.00 315 ARG A CA 1
ATOM 2609 C C . ARG A 1 315 ? 18.774 -6.354 -12.065 1.00 91.00 315 ARG A C 1
ATOM 2611 O O . ARG A 1 315 ? 18.413 -7.366 -12.651 1.00 91.00 315 ARG A O 1
ATOM 2618 N N . PHE A 1 316 ? 17.966 -5.319 -11.834 1.00 93.12 316 PHE A N 1
ATOM 2619 C CA . PHE A 1 316 ? 16.586 -5.274 -12.313 1.00 93.12 316 PHE A CA 1
ATOM 2620 C C . PHE A 1 316 ? 16.510 -5.359 -13.845 1.00 93.12 316 PHE A C 1
ATOM 2622 O O . PHE A 1 316 ? 15.772 -6.183 -14.373 1.00 93.12 316 PHE A O 1
ATOM 2629 N N . THR A 1 317 ? 17.305 -4.564 -14.566 1.00 93.62 317 THR A N 1
ATOM 2630 C CA . THR A 1 317 ? 17.330 -4.580 -16.035 1.00 93.62 317 THR A CA 1
ATOM 2631 C C . THR A 1 317 ? 17.756 -5.933 -16.592 1.00 93.62 317 THR A C 1
ATOM 2633 O O . THR A 1 317 ? 17.162 -6.390 -17.559 1.00 93.62 317 THR A O 1
ATOM 2636 N N . LEU A 1 318 ? 18.763 -6.575 -15.991 1.00 94.94 318 LEU A N 1
ATOM 2637 C CA . LEU A 1 318 ? 19.236 -7.892 -16.414 1.00 94.94 318 LEU A CA 1
ATOM 2638 C C . LEU A 1 318 ? 18.150 -8.955 -16.224 1.00 94.94 318 LEU A C 1
ATOM 2640 O O . LEU A 1 318 ? 17.884 -9.729 -17.140 1.00 94.94 318 LEU A O 1
ATOM 2644 N N . TRP A 1 319 ? 17.492 -8.958 -15.062 1.00 95.38 319 TRP A N 1
ATOM 2645 C CA . TRP A 1 319 ? 16.427 -9.912 -14.758 1.00 95.38 319 TRP A CA 1
ATOM 2646 C C . TRP A 1 319 ? 15.259 -9.821 -15.742 1.00 95.38 319 TRP A C 1
ATOM 2648 O O . TRP A 1 319 ? 14.811 -10.840 -16.250 1.00 95.38 319 TRP A O 1
ATOM 2658 N N . TRP A 1 320 ? 14.821 -8.604 -16.069 1.00 95.69 320 TRP A N 1
ATOM 2659 C CA . TRP A 1 320 ? 13.726 -8.347 -17.012 1.00 95.69 320 TRP A CA 1
ATOM 2660 C C . TRP A 1 320 ? 14.197 -8.165 -18.463 1.00 95.69 320 TRP A C 1
ATOM 2662 O O . TRP A 1 320 ? 13.440 -7.679 -19.309 1.00 95.69 320 TRP A O 1
ATOM 2672 N N . SER A 1 321 ? 15.450 -8.516 -18.770 1.00 94.31 321 SER A N 1
ATOM 2673 C CA . SER A 1 321 ? 16.050 -8.234 -20.077 1.00 94.31 321 SER A CA 1
ATOM 2674 C C . SER A 1 321 ? 15.320 -8.875 -21.262 1.00 94.31 321 SER A C 1
ATOM 2676 O O . SER A 1 321 ? 15.193 -8.163 -22.258 1.00 94.31 321 SER A O 1
ATOM 2678 N N . PRO A 1 322 ? 14.743 -10.098 -21.192 1.00 93.00 322 PRO A N 1
ATOM 2679 C CA . PRO A 1 322 ? 13.999 -10.656 -22.328 1.00 93.00 322 PRO A CA 1
ATOM 2680 C C . PRO A 1 322 ? 12.789 -9.805 -22.734 1.00 93.00 322 PRO A C 1
ATOM 2682 O O . PRO A 1 322 ? 12.489 -9.654 -23.916 1.00 93.00 322 PRO A O 1
ATOM 2685 N N . THR A 1 323 ? 12.127 -9.176 -21.760 1.00 90.38 323 THR A N 1
ATOM 2686 C CA . THR A 1 323 ? 10.970 -8.303 -22.004 1.00 90.38 323 THR A CA 1
ATOM 2687 C C . THR A 1 323 ? 11.386 -6.886 -22.404 1.00 90.38 323 THR A C 1
ATOM 2689 O O . THR A 1 323 ? 10.811 -6.293 -23.321 1.00 90.38 323 THR A O 1
ATOM 2692 N N . ILE A 1 324 ? 12.398 -6.324 -21.734 1.00 90.69 324 ILE A N 1
ATOM 2693 C CA . ILE A 1 324 ? 12.864 -4.951 -21.983 1.00 90.69 324 ILE A CA 1
ATOM 2694 C C . ILE A 1 324 ? 13.596 -4.852 -23.331 1.00 90.69 324 ILE A C 1
ATOM 2696 O O . ILE A 1 324 ? 13.435 -3.861 -24.049 1.00 90.69 324 ILE A O 1
ATOM 2700 N N . ASN A 1 325 ? 14.387 -5.869 -23.681 1.00 88.81 325 ASN A N 1
ATOM 2701 C CA . ASN A 1 325 ? 15.187 -5.948 -24.902 1.00 88.81 325 ASN A CA 1
ATOM 2702 C C . ASN A 1 325 ? 14.533 -6.839 -25.974 1.00 88.81 325 ASN A C 1
ATOM 2704 O O . ASN A 1 325 ? 15.191 -7.640 -26.632 1.00 88.81 325 ASN A O 1
ATOM 2708 N N . ARG A 1 326 ? 13.212 -6.722 -26.131 1.00 86.25 326 ARG A N 1
ATOM 2709 C CA . ARG A 1 326 ? 12.442 -7.452 -27.147 1.00 86.25 326 ARG A CA 1
ATOM 2710 C C . ARG A 1 326 ? 12.721 -6.939 -28.565 1.00 86.25 326 ARG A C 1
ATOM 2712 O O . ARG A 1 326 ? 12.921 -5.742 -28.759 1.00 86.25 326 ARG A O 1
ATOM 2719 N N . ALA A 1 327 ? 12.628 -7.827 -29.557 1.00 81.38 327 ALA A N 1
ATOM 2720 C CA . ALA A 1 327 ? 12.755 -7.480 -30.978 1.00 81.38 327 ALA A CA 1
ATOM 2721 C C . ALA A 1 327 ? 11.533 -6.720 -31.527 1.00 81.38 327 ALA A C 1
ATOM 2723 O O . ALA A 1 327 ? 11.665 -5.862 -32.393 1.00 81.38 327 ALA A O 1
ATOM 2724 N N . ASN A 1 328 ? 10.336 -7.003 -31.000 1.00 79.38 328 ASN A N 1
ATOM 2725 C CA . ASN A 1 328 ? 9.113 -6.300 -31.384 1.00 79.38 328 ASN A CA 1
ATOM 2726 C C . ASN A 1 328 ? 9.092 -4.896 -30.751 1.00 79.38 328 ASN A C 1
ATOM 2728 O O . ASN A 1 328 ? 8.658 -4.727 -29.605 1.00 79.38 328 ASN A O 1
ATOM 2732 N N . VAL A 1 329 ? 9.616 -3.917 -31.491 1.00 78.50 329 VAL A N 1
ATOM 2733 C CA . VAL A 1 329 ? 9.720 -2.503 -31.114 1.00 78.50 329 VAL A CA 1
ATOM 2734 C C . VAL A 1 329 ? 9.150 -1.625 -32.224 1.00 78.50 329 VAL A C 1
ATOM 2736 O O . VAL A 1 329 ? 9.347 -1.904 -33.398 1.00 78.50 329 VAL A O 1
ATOM 2739 N N . TYR A 1 330 ? 8.463 -0.543 -31.853 1.00 66.12 330 TYR A N 1
ATOM 2740 C CA . TYR A 1 330 ? 7.824 0.355 -32.824 1.00 66.12 330 TYR A CA 1
ATOM 2741 C C . TYR A 1 330 ? 8.845 1.094 -33.710 1.00 66.12 330 TYR A C 1
ATOM 2743 O O . TYR A 1 330 ? 8.661 1.203 -34.914 1.00 66.12 330 TYR A O 1
ATOM 2751 N N . VAL A 1 331 ? 9.939 1.581 -33.111 1.00 77.38 331 VAL A N 1
ATOM 2752 C CA . VAL A 1 331 ? 11.088 2.202 -33.791 1.00 77.38 331 VAL A CA 1
ATOM 2753 C C . VAL A 1 331 ? 12.351 1.885 -32.985 1.00 77.38 331 VAL A C 1
ATOM 2755 O O . VAL A 1 331 ? 12.359 2.030 -31.759 1.00 77.38 331 VAL A O 1
ATOM 2758 N N . GLY A 1 332 ? 13.419 1.466 -33.661 1.00 79.00 332 GLY A N 1
ATOM 2759 C CA . GLY A 1 332 ? 14.736 1.229 -33.070 1.00 79.00 332 GLY A CA 1
ATOM 2760 C C . GLY A 1 332 ? 15.717 0.672 -34.100 1.00 79.00 332 GLY A C 1
ATOM 2761 O O . GLY A 1 332 ? 15.303 -0.009 -35.031 1.00 79.00 332 GLY A O 1
ATOM 2762 N N . PHE A 1 333 ? 17.006 0.969 -33.939 1.00 83.88 333 PHE A N 1
ATOM 2763 C CA . PHE A 1 333 ? 18.070 0.378 -34.751 1.00 83.88 333 PHE A CA 1
ATOM 2764 C C . PHE A 1 333 ? 18.666 -0.815 -34.001 1.00 83.88 333 PHE A C 1
ATOM 2766 O O . PHE A 1 333 ? 19.032 -0.686 -32.830 1.00 83.88 333 PHE A O 1
ATOM 2773 N N . GLN A 1 334 ? 18.727 -1.976 -34.652 1.00 86.00 334 GLN A N 1
ATOM 2774 C CA . GLN A 1 334 ? 19.351 -3.162 -34.079 1.00 86.00 334 GLN A CA 1
ATOM 2775 C C . GLN A 1 334 ? 20.870 -3.024 -34.192 1.00 86.00 334 GLN A C 1
ATOM 2777 O O . GLN A 1 334 ? 21.406 -2.885 -35.286 1.00 86.00 334 GLN A O 1
ATOM 2782 N N . VAL A 1 335 ? 21.552 -3.064 -33.050 1.00 88.12 335 VAL A N 1
ATOM 2783 C CA . VAL A 1 335 ? 23.015 -3.035 -32.968 1.00 88.12 335 VAL A CA 1
ATOM 2784 C C . VAL A 1 335 ? 23.470 -4.361 -32.387 1.00 88.12 335 VAL A C 1
ATOM 2786 O O . VAL A 1 335 ? 22.959 -4.781 -31.347 1.00 88.12 335 VAL A O 1
ATOM 2789 N N . GLN A 1 336 ? 24.412 -5.016 -33.059 1.00 86.81 336 GLN A N 1
ATOM 2790 C CA . GLN A 1 336 ? 25.093 -6.174 -32.498 1.00 86.81 336 GLN A CA 1
ATOM 2791 C C . GLN A 1 336 ? 26.057 -5.699 -31.408 1.00 86.81 336 GLN A C 1
ATOM 2793 O O . GLN A 1 336 ? 26.785 -4.728 -31.603 1.00 86.81 336 GLN A O 1
ATOM 2798 N N . LEU A 1 337 ? 26.020 -6.351 -30.248 1.00 88.44 337 LEU A N 1
ATOM 2799 C CA . LEU A 1 337 ? 26.984 -6.086 -29.186 1.00 88.44 337 LEU A CA 1
ATOM 2800 C C . LEU A 1 337 ? 28.345 -6.657 -29.592 1.00 88.44 337 LEU A C 1
ATOM 2802 O O . LEU A 1 337 ? 28.420 -7.723 -30.200 1.00 88.44 337 LEU A O 1
ATOM 2806 N N . ASP A 1 338 ? 29.419 -5.950 -29.254 1.00 83.62 338 ASP A N 1
ATOM 2807 C CA . ASP A 1 338 ? 30.769 -6.366 -29.626 1.00 83.62 338 ASP A CA 1
ATOM 2808 C C . ASP A 1 338 ? 31.065 -7.791 -29.121 1.00 83.62 338 ASP A C 1
ATOM 2810 O O . ASP A 1 338 ? 30.953 -8.071 -27.927 1.00 83.62 338 ASP A O 1
ATOM 2814 N N . LEU A 1 339 ? 31.491 -8.671 -30.036 1.00 83.38 339 LEU A N 1
ATOM 2815 C CA . LEU A 1 339 ? 31.935 -10.048 -29.765 1.00 83.38 339 LEU A CA 1
ATOM 2816 C C . LEU A 1 339 ? 30.856 -11.025 -29.237 1.00 83.38 339 LEU A C 1
ATOM 2818 O O . LEU A 1 339 ? 31.214 -12.100 -28.752 1.00 83.38 339 LEU A O 1
ATOM 2822 N N . THR A 1 340 ? 29.565 -10.698 -29.358 1.00 72.94 340 THR A N 1
ATOM 2823 C CA . THR A 1 340 ? 28.426 -11.613 -29.106 1.00 72.94 340 THR A CA 1
ATOM 2824 C C . THR A 1 340 ? 27.512 -11.680 -30.315 1.00 72.94 340 THR A C 1
ATOM 2826 O O . THR A 1 340 ? 26.978 -12.771 -30.592 1.00 72.94 340 THR A O 1
#

Organism: NCBI:txid51022

pLDDT: mean 89.35, std 10.35, range [47.94, 98.25]

Radius of gyration: 24.15 Å; chains: 1; bounding box: 69×47×72 Å

Foldseek 3Di:
DPPDDPDDDQAADDPVVLVVLLVQLVVLLVVVPLFALLSSLVSQQQSVCLVCQVRQPNCLVYLVSLLSQLVSVVVSVVSLCVVVVHPFDQLPAVLQACADVFLLHSNHADAQQDWRFDFDPVCVVPDPVSPRPDTDGRDDHDPQQRQDHPSVQADHPVVQAVFQVVLVVVVVVVCVVCVVVVHDDDPVNCVVQQQGHFQGPVLVVDPCVVVVVPPPPVLVVLLCVVVVPVDDRSPSRDDCNRRNDNGDCPVSNVVNCVSCVHSVSSQVQWCVVVVVDPDPPPDGDDPDDPVLVVCVPDDDDPVVVSVSSCVSVVVSCRGRVCSNVDPPGPDDDDDDDPPD

InterPro domains:
  IPR019580 Pre-mRNA-processing-splicing factor 8, U6-snRNA-binding [PF10596] (224-340)
  IPR019581 Pre-mRNA-processing-splicing factor 8, U5-snRNA-binding [PF10597] (18-154)
  IPR027652 Pre-mRNA-processing-splicing factor 8 [PTHR11140] (2-340)
  IPR042516 Pre-mRNA-processing-splicing factor 8, U5-snRNA-binding domain superfamily [G3DSA:3.30.43.40] (1-84)

Sequence (340 aa):
VTKERTAQCFLKVDEESMSKFHNRIRQILMSSGSTTFTKIVNKWNTALIGLMTYYREAVVNTQELLDLLVKCENKIQTRIKIGLNSKMPARFPPVVFYTPKEIGGLGMLSMGHVLIPQSDLRWMQQTDAGGITHFRSGMTHDEDQLIPNLYRYIQPWEAEFIDSQRVWAEYALKRQEANAQNRRLTLEDLDDSWDRGIPRINTLFQKDRHTLAYDKGWRVRTEFKAYQILKQNPFWWTHQRHDGKLWNLNNYRTDMIQALGGVEGILEHTLFRGTYFPTWEGLFWERASGFEESMKFKKLTNAQRSGLNQIPNRRFTLWWSPTINRANVYVGFQVQLDLT